Protein AF-A0A1V6NRB8-F1 (afdb_monomer_lite)

Foldseek 3Di:
DDPPPPPDPVVVVLVVVLVVQQDPVRFGQLLCLLDPPWCVVPDLVNLQQLKWWQAPQFTDGDHNVCVVVCLPPPRTFKIWRDWRQDDDPPARFWTWTWIAGLPQQWTWTWIWGRDDRGRRRCRVTVVVTHTFFTGHLLRLVLLLCCCQVPNVVCLLQASCVLVVRGPDRDQSLVSLSSSLVSLSVCLSVVVSVVDDNVLSVVVSVVSNVVSSVLSVVLSVVVNVCVVVVHDPVRSCVVCVVPSSSVSSGDDDDDDNPVVSVVVVVVVPDPPDDPPSDPRDDSVPSVPPVPDDDDDDDDDDDDDD

Radius of gyration: 21.85 Å; chains: 1; bounding box: 50×91×55 Å

pLDDT: mean 74.29, std 21.34, range [26.91, 97.69]

Organism: Penicillium decumbens (NCBI:txid69771)

Structure (mmCIF, N/CA/C/O backbone):
data_AF-A0A1V6NRB8-F1
#
_entry.id   AF-A0A1V6NRB8-F1
#
loop_
_atom_site.group_PDB
_atom_site.id
_atom_site.type_symbol
_atom_site.label_atom_id
_atom_site.label_alt_id
_atom_site.label_comp_id
_atom_site.label_asym_id
_atom_site.label_entity_id
_atom_site.label_seq_id
_atom_site.pdbx_PDB_ins_code
_atom_site.Cartn_x
_atom_site.Cartn_y
_atom_site.Cartn_z
_atom_site.occupancy
_atom_site.B_iso_or_equiv
_atom_site.auth_seq_id
_atom_site.auth_comp_id
_atom_site.auth_asym_id
_atom_site.auth_atom_id
_atom_site.pdbx_PDB_model_num
ATOM 1 N N . MET A 1 1 ? 18.932 -40.824 24.880 1.00 32.97 1 MET A N 1
ATOM 2 C CA . MET A 1 1 ? 18.615 -40.420 23.496 1.00 32.97 1 MET A CA 1
ATOM 3 C C . MET A 1 1 ? 17.834 -39.126 23.593 1.00 32.97 1 MET A C 1
ATOM 5 O O . MET A 1 1 ? 16.647 -39.162 23.882 1.00 32.97 1 MET A O 1
ATOM 9 N N . ASN A 1 2 ? 18.549 -38.005 23.501 1.00 27.95 2 ASN A N 1
ATOM 10 C CA . ASN A 1 2 ? 17.967 -36.669 23.471 1.00 27.95 2 ASN A CA 1
ATOM 11 C C . ASN A 1 2 ? 17.564 -36.392 22.023 1.00 27.95 2 ASN A C 1
ATOM 13 O O . ASN A 1 2 ? 18.434 -36.335 21.161 1.00 27.95 2 ASN A O 1
ATOM 17 N N . ASN A 1 3 ? 16.265 -36.263 21.765 1.00 29.08 3 ASN A N 1
ATOM 18 C CA . ASN A 1 3 ? 15.777 -35.675 20.524 1.00 29.08 3 ASN A CA 1
ATOM 19 C C . ASN A 1 3 ? 15.737 -34.160 20.728 1.00 29.08 3 ASN A C 1
ATOM 21 O O . ASN A 1 3 ? 14.742 -33.618 21.208 1.00 29.08 3 ASN A O 1
ATOM 25 N N . GLU A 1 4 ? 16.842 -33.497 20.400 1.00 27.98 4 GLU A N 1
ATOM 26 C CA . GLU A 1 4 ? 16.831 -32.074 20.080 1.00 27.98 4 GLU A CA 1
ATOM 27 C C . GLU A 1 4 ? 16.055 -31.914 18.769 1.00 27.98 4 GLU A C 1
ATOM 29 O O . GLU A 1 4 ? 16.528 -32.255 17.688 1.00 27.98 4 GLU A O 1
ATOM 34 N N . PHE A 1 5 ? 14.807 -31.463 18.879 1.00 33.81 5 PHE A N 1
ATOM 35 C CA . PHE A 1 5 ? 14.093 -30.898 17.745 1.00 33.81 5 PHE A CA 1
ATOM 36 C C . PHE A 1 5 ? 14.738 -29.544 17.442 1.00 33.81 5 PHE A C 1
ATOM 38 O O . PHE A 1 5 ? 14.435 -28.549 18.100 1.00 33.81 5 PHE A O 1
ATOM 45 N N . GLU A 1 6 ? 15.631 -29.519 16.454 1.00 29.92 6 GLU A N 1
ATOM 46 C CA . GLU A 1 6 ? 16.029 -28.295 15.760 1.00 29.92 6 GLU A CA 1
ATOM 47 C C . GLU A 1 6 ? 14.792 -27.699 15.073 1.00 29.92 6 GLU A C 1
ATOM 49 O O . GLU A 1 6 ? 14.459 -27.988 13.924 1.00 29.92 6 GLU A O 1
ATOM 54 N N . LEU A 1 7 ? 14.058 -26.879 15.819 1.00 34.53 7 LEU A N 1
ATOM 55 C CA . LEU A 1 7 ? 13.063 -25.975 15.270 1.00 34.53 7 LEU A CA 1
ATOM 56 C C . LEU A 1 7 ? 13.819 -24.802 14.648 1.00 34.53 7 LEU A C 1
ATOM 58 O O . LEU A 1 7 ? 14.338 -23.939 15.348 1.00 34.53 7 LEU A O 1
ATOM 62 N N . THR A 1 8 ? 13.889 -24.7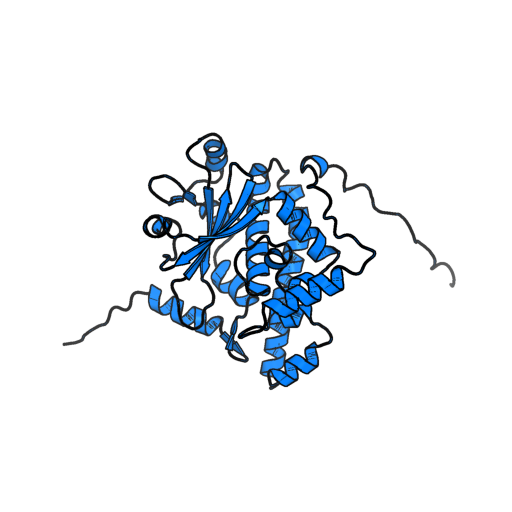88 13.320 1.00 35.41 8 THR A N 1
ATOM 63 C CA . THR A 1 8 ? 14.482 -23.699 12.535 1.00 35.41 8 THR A CA 1
ATOM 64 C C . THR A 1 8 ? 13.856 -22.347 12.900 1.00 35.41 8 THR A C 1
ATOM 66 O O . THR A 1 8 ? 12.626 -22.231 12.944 1.00 35.41 8 THR A O 1
ATOM 69 N N . ASP A 1 9 ? 14.691 -21.319 13.077 1.00 36.97 9 ASP A N 1
ATOM 70 C CA . ASP A 1 9 ? 14.361 -19.937 13.484 1.00 36.97 9 ASP A CA 1
ATOM 71 C C . ASP A 1 9 ? 13.146 -19.295 12.771 1.00 36.97 9 ASP A C 1
ATOM 73 O O . ASP A 1 9 ? 12.506 -18.378 13.292 1.00 36.97 9 ASP A O 1
ATOM 77 N N . GLY A 1 10 ? 12.769 -19.790 11.587 1.00 38.03 10 GLY A N 1
ATOM 78 C CA . GLY A 1 10 ? 11.615 -19.319 10.816 1.00 38.03 10 GLY A CA 1
ATOM 79 C C . GLY A 1 10 ? 10.240 -19.639 11.421 1.00 38.03 10 GLY A C 1
ATOM 80 O O . GLY A 1 10 ? 9.316 -18.840 11.269 1.00 38.03 10 GLY A O 1
ATOM 81 N N . GLN A 1 11 ? 10.084 -20.757 12.141 1.00 36.94 11 GLN A N 1
ATOM 82 C CA . GLN A 1 11 ? 8.795 -21.137 12.749 1.00 36.94 11 GLN A CA 1
ATOM 83 C C . GLN A 1 11 ? 8.509 -20.360 14.044 1.00 36.94 11 GLN A C 1
ATOM 85 O O . GLN A 1 11 ? 7.358 -20.018 14.327 1.00 36.94 11 GLN A O 1
ATOM 90 N N . TYR A 1 12 ? 9.557 -19.994 14.789 1.00 36.25 12 TYR A N 1
ATOM 91 C CA . TYR A 1 12 ? 9.443 -19.181 16.002 1.00 36.25 12 TYR A CA 1
ATOM 92 C C . TYR A 1 12 ? 9.018 -17.735 15.716 1.00 36.25 12 TYR A C 1
ATOM 94 O O . TYR A 1 12 ? 8.312 -17.134 16.528 1.00 36.25 12 TYR A O 1
ATOM 102 N N . LEU A 1 13 ? 9.396 -17.168 14.566 1.00 40.69 13 LEU A N 1
ATOM 103 C CA . LEU A 1 13 ? 9.045 -15.787 14.231 1.00 40.69 13 LEU A CA 1
ATOM 104 C C . LEU A 1 13 ? 7.600 -15.655 13.720 1.00 40.69 13 LEU A C 1
ATOM 106 O O . LEU A 1 13 ? 6.904 -14.729 14.123 1.00 40.69 13 LEU A O 1
ATOM 110 N N . GLY A 1 14 ? 7.111 -16.600 12.906 1.00 41.28 14 GLY A N 1
ATOM 111 C CA . GLY A 1 14 ? 5.726 -16.591 12.404 1.00 41.28 14 GLY A CA 1
ATOM 112 C C . GLY A 1 14 ? 4.676 -16.730 13.515 1.00 41.28 14 GLY A C 1
ATOM 113 O O . GLY A 1 14 ? 3.697 -15.983 13.546 1.00 41.28 14 GLY A O 1
ATOM 114 N N . ALA A 1 15 ? 4.923 -17.615 14.487 1.00 43.59 15 ALA A N 1
ATOM 115 C CA . ALA A 1 15 ? 4.054 -17.789 15.652 1.00 43.59 15 ALA A CA 1
ATOM 116 C C . ALA A 1 15 ? 4.111 -16.602 16.639 1.00 43.59 15 ALA A C 1
ATOM 118 O O . ALA A 1 15 ? 3.123 -16.313 17.316 1.00 43.59 15 ALA A O 1
ATOM 119 N N . ASN A 1 16 ? 5.246 -15.894 16.722 1.00 45.59 16 ASN A N 1
ATOM 120 C CA . ASN A 1 16 ? 5.384 -14.704 17.568 1.00 45.59 16 ASN A CA 1
ATOM 121 C C . ASN A 1 16 ? 4.818 -13.438 16.915 1.00 45.59 16 ASN A C 1
ATOM 123 O O . ASN A 1 16 ? 4.200 -12.644 17.615 1.00 45.59 16 ASN A O 1
ATOM 127 N N . ILE A 1 17 ? 4.941 -13.263 15.595 1.00 49.16 17 ILE A N 1
ATOM 128 C CA . ILE A 1 17 ? 4.340 -12.126 14.880 1.00 49.16 17 ILE A CA 1
ATOM 129 C C . ILE A 1 17 ? 2.815 -12.169 15.012 1.00 49.16 17 ILE A C 1
ATOM 131 O O . ILE A 1 17 ? 2.222 -11.160 15.368 1.00 49.16 17 ILE A O 1
ATOM 135 N N . GLN A 1 18 ? 2.173 -13.334 14.862 1.00 51.25 18 GLN A N 1
ATOM 136 C CA . GLN A 1 18 ? 0.726 -13.435 15.101 1.00 51.25 18 GLN A CA 1
ATOM 137 C C . GLN A 1 18 ? 0.337 -13.039 16.534 1.00 51.25 18 GLN A C 1
ATOM 139 O O . GLN A 1 18 ? -0.650 -12.340 16.716 1.00 51.25 18 GLN A O 1
ATOM 144 N N . LYS A 1 19 ? 1.129 -13.397 17.554 1.00 51.28 19 LYS A N 1
ATOM 145 C CA . LYS A 1 19 ? 0.881 -12.957 18.940 1.00 51.28 19 LYS A CA 1
ATOM 146 C C . LYS A 1 19 ? 1.118 -11.460 19.162 1.00 51.28 19 LYS A C 1
ATOM 148 O O . LYS A 1 19 ? 0.453 -10.883 20.011 1.00 51.28 19 LYS A O 1
ATOM 153 N N . ILE A 1 20 ? 2.048 -10.849 18.426 1.00 52.50 20 ILE A N 1
ATOM 154 C CA . ILE A 1 20 ? 2.367 -9.411 18.503 1.00 52.50 20 ILE A CA 1
ATOM 155 C C . ILE A 1 20 ? 1.317 -8.565 17.764 1.00 52.50 20 ILE A C 1
ATOM 157 O O . ILE A 1 20 ? 1.055 -7.434 18.160 1.00 52.50 20 ILE A O 1
ATOM 161 N N . LEU A 1 21 ? 0.714 -9.112 16.707 1.00 58.53 21 LEU A N 1
ATOM 162 C CA . LEU A 1 21 ? -0.298 -8.444 15.884 1.00 58.53 21 LEU A CA 1
ATOM 163 C C . LEU A 1 21 ? -1.732 -8.636 16.388 1.00 58.53 21 LEU A C 1
ATOM 165 O O . LEU A 1 21 ? -2.622 -7.897 15.965 1.00 58.53 21 LEU A O 1
ATOM 169 N N . LEU A 1 22 ? -1.960 -9.631 17.252 1.00 63.72 22 LEU A N 1
ATOM 170 C CA . LEU A 1 22 ? -3.257 -9.875 17.872 1.00 63.72 22 LEU A CA 1
ATOM 171 C C . LEU A 1 22 ? -3.521 -8.827 18.953 1.00 63.72 22 LEU A C 1
ATOM 173 O O . LEU A 1 22 ? -3.011 -8.878 20.071 1.00 63.72 22 LEU A O 1
ATOM 177 N N . TYR A 1 23 ? -4.362 -7.885 18.570 1.00 65.75 23 TYR A N 1
ATOM 178 C CA . TYR A 1 23 ? -4.903 -6.818 19.382 1.00 65.75 23 TYR A CA 1
ATOM 179 C C . TYR A 1 23 ? -5.874 -7.340 20.458 1.00 65.75 23 TYR A C 1
ATOM 181 O O . TYR A 1 23 ? -6.377 -8.471 20.348 1.00 65.75 23 TYR A O 1
ATOM 189 N N . PRO A 1 24 ? -6.238 -6.522 21.468 1.00 63.59 24 PRO A N 1
ATOM 190 C CA . PRO A 1 24 ? -7.472 -6.708 22.220 1.00 63.59 24 PRO A CA 1
ATOM 191 C C . PRO A 1 24 ? -8.651 -7.154 21.343 1.00 63.59 24 PRO A C 1
ATOM 193 O O . PRO A 1 24 ? -8.801 -6.742 20.197 1.00 63.59 24 PRO A O 1
ATOM 196 N N . TRP A 1 25 ? -9.476 -8.056 21.869 1.00 73.81 25 TRP A N 1
ATOM 197 C CA . TRP A 1 25 ? -10.609 -8.648 21.143 1.00 73.81 25 TRP A CA 1
ATOM 198 C C . TRP A 1 25 ? -10.255 -9.495 19.900 1.00 73.81 25 TRP A C 1
ATOM 200 O O . TRP A 1 25 ? -11.137 -9.790 19.097 1.00 73.81 25 TRP A O 1
ATOM 210 N N . LYS A 1 26 ? -9.005 -9.978 19.785 1.00 73.75 26 LYS A N 1
ATOM 211 C CA . LYS A 1 26 ? -8.528 -10.877 18.707 1.00 73.75 26 LYS A CA 1
ATOM 212 C C . LYS A 1 26 ? -8.562 -10.248 17.308 1.00 73.75 26 LYS A C 1
ATOM 214 O O . LYS A 1 26 ? -8.767 -10.946 16.317 1.00 73.75 26 LYS A O 1
ATOM 219 N N . MET A 1 27 ? -8.368 -8.939 17.235 1.00 75.75 27 MET A N 1
ATOM 220 C CA . MET A 1 27 ? -8.334 -8.193 15.979 1.00 75.75 27 MET A CA 1
ATOM 221 C C . MET A 1 27 ? -6.895 -8.008 15.490 1.00 75.75 27 MET A C 1
ATOM 223 O O . MET A 1 27 ? -5.949 -8.219 16.248 1.00 75.75 27 MET A O 1
ATOM 227 N N . ILE A 1 28 ? -6.725 -7.640 14.222 1.00 81.25 28 ILE A N 1
ATOM 228 C CA . ILE A 1 28 ? -5.409 -7.343 13.647 1.00 81.25 28 ILE A CA 1
ATOM 229 C C . ILE A 1 28 ? -5.150 -5.847 13.785 1.00 81.25 28 ILE A C 1
ATOM 231 O O . ILE A 1 28 ? -5.923 -5.032 13.289 1.00 81.25 28 ILE A O 1
ATOM 235 N N . ASP A 1 29 ? -4.045 -5.483 14.426 1.00 86.12 29 ASP A N 1
ATOM 236 C CA . ASP A 1 29 ? -3.584 -4.097 14.448 1.00 86.12 29 ASP A CA 1
ATOM 237 C C . ASP A 1 29 ? -2.807 -3.785 13.169 1.00 86.12 29 ASP A C 1
ATOM 239 O O . ASP A 1 29 ? -1.630 -4.132 13.048 1.00 86.12 29 ASP A O 1
ATOM 243 N N . TYR A 1 30 ? -3.457 -3.134 12.204 1.00 88.38 30 TYR A N 1
ATOM 244 C CA . TYR A 1 30 ? -2.826 -2.825 10.922 1.00 88.38 30 TYR A CA 1
ATOM 245 C C . TYR A 1 30 ? -1.726 -1.755 11.012 1.00 88.38 30 TYR A C 1
ATOM 247 O O . TYR A 1 30 ? -0.828 -1.743 10.170 1.00 88.38 30 TYR A O 1
ATOM 255 N N . TYR A 1 31 ? -1.717 -0.918 12.056 1.00 91.00 31 TYR A N 1
ATOM 256 C CA . TYR A 1 31 ? -0.606 0.004 12.309 1.00 91.00 31 TYR A CA 1
ATOM 257 C C . TYR A 1 31 ? 0.635 -0.752 12.798 1.00 91.00 31 TYR A C 1
ATOM 259 O O . TYR A 1 31 ? 1.742 -0.547 12.292 1.00 91.00 31 TYR A O 1
ATOM 267 N N . LEU A 1 32 ? 0.470 -1.679 13.748 1.00 88.44 32 LEU A N 1
ATOM 268 C CA . LEU A 1 32 ? 1.569 -2.552 14.175 1.00 88.44 32 LEU A CA 1
ATOM 269 C C . LEU A 1 32 ? 1.981 -3.527 13.069 1.00 88.44 32 LEU A C 1
ATOM 271 O O . LEU A 1 32 ? 3.167 -3.806 12.921 1.00 88.44 32 LEU A O 1
ATOM 275 N N . TYR A 1 33 ? 1.041 -4.010 12.260 1.00 88.50 33 TYR A N 1
ATOM 276 C CA . TYR A 1 33 ? 1.334 -4.811 11.073 1.00 88.50 33 TYR A CA 1
ATOM 277 C C . TYR A 1 33 ? 2.251 -4.055 10.116 1.00 88.50 33 TYR A C 1
ATOM 279 O O . TYR A 1 33 ? 3.338 -4.548 9.806 1.00 88.50 33 TYR A O 1
ATOM 287 N N . LEU A 1 34 ? 1.862 -2.839 9.725 1.00 91.81 34 LEU A N 1
ATOM 288 C CA . LEU A 1 34 ? 2.660 -1.980 8.860 1.00 91.81 34 LEU A CA 1
ATOM 289 C C . LEU A 1 34 ? 4.052 -1.743 9.467 1.00 91.81 34 LEU A C 1
ATOM 291 O O . LEU A 1 34 ? 5.062 -2.127 8.886 1.00 91.81 34 LEU A O 1
ATOM 295 N N . THR A 1 35 ? 4.121 -1.228 10.693 1.00 91.06 35 THR A N 1
ATOM 296 C CA . THR A 1 35 ? 5.395 -0.792 11.291 1.00 91.06 35 THR A CA 1
ATOM 297 C C . THR A 1 35 ? 6.319 -1.932 11.737 1.00 91.06 35 THR A C 1
ATOM 299 O O . THR A 1 35 ? 7.540 -1.786 11.710 1.00 91.06 35 THR A O 1
ATOM 302 N N . ARG A 1 36 ? 5.777 -3.074 12.185 1.00 86.81 36 ARG A N 1
ATOM 303 C CA . ARG A 1 36 ? 6.564 -4.182 12.770 1.00 86.81 36 ARG A CA 1
ATOM 304 C C . ARG A 1 36 ? 6.757 -5.367 11.843 1.00 86.81 36 ARG A C 1
ATOM 306 O O . ARG A 1 36 ? 7.714 -6.112 12.034 1.00 86.81 36 ARG A O 1
ATOM 313 N N . THR A 1 37 ? 5.860 -5.566 10.882 1.00 84.19 37 THR A N 1
ATOM 314 C CA . THR A 1 37 ? 5.924 -6.711 9.962 1.00 84.19 37 THR A CA 1
ATOM 315 C C . THR A 1 37 ? 6.345 -6.279 8.571 1.00 84.19 37 THR A C 1
ATOM 317 O O . THR A 1 37 ? 7.186 -6.946 7.970 1.00 84.19 37 THR A O 1
ATOM 320 N N . VAL A 1 38 ? 5.774 -5.182 8.074 1.00 88.00 38 VAL A N 1
ATOM 321 C CA . VAL A 1 38 ? 6.013 -4.722 6.705 1.00 88.00 38 VAL A CA 1
ATOM 322 C C . VAL A 1 38 ? 7.266 -3.863 6.622 1.00 88.00 38 VAL A C 1
ATOM 324 O O . VAL A 1 38 ? 8.103 -4.131 5.777 1.00 88.00 38 VAL A O 1
ATOM 327 N N . GLU A 1 39 ? 7.432 -2.873 7.497 1.00 89.88 39 GLU A N 1
ATOM 328 C CA . GLU A 1 39 ? 8.460 -1.828 7.350 1.00 89.88 39 GLU A CA 1
ATOM 329 C C . GLU A 1 39 ? 9.699 -2.031 8.227 1.00 89.88 39 GLU A C 1
ATOM 331 O O . GLU A 1 39 ? 10.697 -1.325 8.082 1.00 89.88 39 GLU A O 1
ATOM 336 N N . LEU A 1 40 ? 9.669 -2.998 9.146 1.00 86.06 40 LEU A N 1
ATOM 337 C CA . LEU A 1 40 ? 10.770 -3.211 10.078 1.00 86.06 40 LEU A CA 1
ATOM 338 C C . LEU A 1 40 ? 12.064 -3.569 9.328 1.00 86.06 40 LEU A C 1
ATOM 340 O O . LEU A 1 40 ? 12.181 -4.651 8.756 1.00 86.06 40 LEU A O 1
ATOM 344 N N . GLY A 1 41 ? 13.047 -2.668 9.382 1.00 81.25 41 GLY A N 1
ATOM 345 C CA . GLY A 1 41 ? 14.338 -2.817 8.698 1.00 81.25 41 GLY A CA 1
ATOM 346 C C . GLY A 1 41 ? 14.359 -2.335 7.241 1.00 81.25 41 GLY A C 1
ATOM 347 O O . GLY A 1 41 ? 15.415 -2.387 6.610 1.00 81.25 41 GLY A O 1
ATOM 348 N N . ARG A 1 42 ? 13.236 -1.825 6.717 1.00 85.38 42 ARG A N 1
ATOM 349 C CA . ARG A 1 42 ? 13.114 -1.314 5.345 1.00 85.38 42 ARG A CA 1
ATOM 350 C C . ARG A 1 42 ? 13.329 0.198 5.305 1.00 85.38 42 ARG A C 1
ATOM 352 O O . ARG A 1 42 ? 12.381 0.981 5.371 1.00 85.38 42 ARG A O 1
ATOM 359 N N . THR A 1 43 ? 14.589 0.617 5.225 1.00 84.25 43 THR A N 1
ATOM 360 C CA . THR A 1 43 ? 14.935 2.029 4.988 1.00 84.25 43 THR A CA 1
ATOM 361 C C . THR A 1 43 ? 14.688 2.412 3.531 1.00 84.25 43 THR A C 1
ATOM 363 O O . THR A 1 43 ? 14.447 1.547 2.690 1.00 84.25 43 THR A O 1
ATOM 366 N N . SER A 1 44 ? 14.737 3.709 3.218 1.00 77.31 44 SER A N 1
ATOM 367 C CA . SER A 1 44 ? 14.591 4.175 1.834 1.00 77.31 44 SER A CA 1
ATOM 368 C C . SER A 1 44 ? 15.660 3.620 0.903 1.00 77.31 44 SER A C 1
ATOM 370 O O . SER A 1 44 ? 15.346 3.320 -0.241 1.00 77.31 44 SER A O 1
ATOM 372 N N . GLU A 1 45 ? 16.876 3.398 1.398 1.00 76.44 45 GLU A N 1
ATOM 373 C CA . GLU A 1 45 ? 17.929 2.735 0.630 1.00 76.44 45 GLU A CA 1
ATOM 374 C C . GLU A 1 45 ? 17.593 1.253 0.396 1.00 76.44 45 GLU A C 1
ATOM 376 O O . GLU A 1 45 ? 17.585 0.790 -0.741 1.00 76.44 45 GLU A O 1
ATOM 381 N N . ASN A 1 46 ? 17.214 0.524 1.452 1.00 81.75 46 ASN A N 1
ATOM 382 C CA . ASN A 1 46 ? 16.966 -0.917 1.357 1.00 81.75 46 ASN A CA 1
ATOM 383 C C . ASN A 1 46 ? 15.752 -1.267 0.481 1.00 81.75 46 ASN A C 1
ATOM 385 O O . ASN A 1 46 ? 15.728 -2.334 -0.125 1.00 81.75 46 ASN A O 1
ATOM 389 N N . ARG A 1 47 ? 14.734 -0.396 0.399 1.00 86.69 47 ARG A N 1
ATOM 390 C CA . ARG A 1 47 ? 13.549 -0.649 -0.444 1.00 86.69 47 ARG A CA 1
ATOM 391 C C . ARG A 1 47 ? 13.897 -0.735 -1.927 1.00 86.69 47 ARG A C 1
ATOM 393 O O . ARG A 1 47 ? 13.297 -1.542 -2.632 1.00 86.69 47 ARG A O 1
ATOM 400 N N . LEU A 1 48 ? 14.868 0.055 -2.383 1.00 82.19 48 LEU A N 1
ATOM 401 C CA . LEU A 1 48 ? 15.336 0.003 -3.766 1.00 82.19 48 LEU A CA 1
ATOM 402 C C . LEU A 1 48 ? 15.996 -1.351 -4.053 1.00 82.19 48 LEU A C 1
ATOM 404 O O . LEU A 1 48 ? 15.659 -2.003 -5.041 1.00 82.19 48 LEU A O 1
ATOM 408 N N . ASP A 1 49 ? 16.840 -1.814 -3.129 1.00 79.38 49 ASP A N 1
ATOM 409 C CA . ASP A 1 49 ? 17.585 -3.069 -3.250 1.00 79.38 49 ASP A CA 1
ATOM 410 C C . ASP A 1 49 ? 16.703 -4.321 -3.104 1.00 79.38 49 ASP A C 1
ATOM 412 O O . ASP A 1 49 ? 17.074 -5.401 -3.553 1.00 79.38 49 ASP A O 1
ATOM 416 N N . GLU A 1 50 ? 15.518 -4.217 -2.507 1.00 83.12 50 GLU A N 1
ATOM 417 C CA . GLU A 1 50 ? 14.579 -5.338 -2.349 1.00 83.12 50 GLU A CA 1
ATOM 418 C C . GLU A 1 50 ? 13.748 -5.640 -3.605 1.00 83.12 50 GLU A C 1
ATOM 420 O O . GLU A 1 50 ? 12.925 -6.563 -3.621 1.00 83.12 50 GLU A O 1
ATOM 425 N N . THR A 1 51 ? 13.985 -4.898 -4.680 1.00 88.44 51 THR A N 1
ATOM 426 C CA . THR A 1 51 ? 13.248 -5.000 -5.933 1.00 88.44 51 THR A CA 1
ATOM 427 C C . THR A 1 51 ? 13.688 -6.222 -6.740 1.00 88.44 51 THR A C 1
ATOM 429 O O . THR A 1 51 ? 14.874 -6.458 -6.967 1.00 88.44 51 THR A O 1
ATOM 432 N N . HIS A 1 52 ? 12.720 -7.027 -7.179 1.00 90.81 52 HIS A N 1
ATOM 433 C CA . HIS A 1 52 ? 12.951 -8.257 -7.927 1.00 90.81 52 HIS A CA 1
ATOM 434 C C . HIS A 1 52 ? 12.220 -8.242 -9.261 1.00 90.81 52 HIS A C 1
ATOM 436 O O . HIS A 1 52 ? 11.000 -8.127 -9.343 1.00 90.81 52 HIS A O 1
ATOM 442 N N . LEU A 1 53 ? 12.982 -8.462 -10.315 1.00 90.44 53 LEU A N 1
ATOM 443 C CA . LEU A 1 53 ? 12.496 -8.608 -11.664 1.00 90.44 53 LEU A CA 1
ATOM 444 C C . LEU A 1 53 ? 11.944 -10.015 -11.897 1.00 90.44 53 LEU A C 1
ATOM 446 O O . LEU A 1 53 ? 12.637 -11.004 -11.641 1.00 90.44 53 LEU A O 1
ATOM 450 N N . LEU A 1 54 ? 10.736 -10.118 -12.443 1.00 89.00 54 LEU A N 1
ATOM 451 C CA . LEU A 1 54 ? 10.222 -11.388 -12.940 1.00 89.00 54 LEU A CA 1
ATOM 452 C C . LEU A 1 54 ? 10.787 -11.673 -14.336 1.00 89.00 54 LEU A C 1
ATOM 454 O O . LEU A 1 54 ? 10.596 -10.909 -15.280 1.00 89.00 54 LEU A O 1
ATOM 458 N N . THR A 1 55 ? 11.435 -12.824 -14.473 1.00 83.19 55 THR A N 1
ATOM 459 C CA . THR A 1 55 ? 11.941 -13.355 -15.743 1.00 83.19 55 THR A CA 1
ATOM 460 C C . THR A 1 55 ? 11.395 -14.764 -15.985 1.00 83.19 55 THR A C 1
ATOM 462 O O . THR A 1 55 ? 10.739 -15.353 -15.123 1.00 83.19 55 THR A O 1
ATOM 465 N N . THR A 1 56 ? 11.725 -15.361 -17.133 1.00 79.69 56 THR A N 1
ATOM 466 C CA . THR A 1 56 ? 11.387 -16.762 -17.444 1.00 79.69 56 THR A CA 1
ATOM 467 C C . THR A 1 56 ? 11.928 -17.765 -16.422 1.00 79.69 56 THR A C 1
ATOM 469 O O . THR A 1 56 ? 11.337 -18.826 -16.240 1.00 79.69 56 THR A O 1
ATOM 472 N N . ASN A 1 57 ? 13.023 -17.429 -15.734 1.00 77.06 57 ASN A N 1
ATOM 473 C CA . ASN A 1 57 ? 13.674 -18.294 -14.749 1.00 77.06 57 ASN A CA 1
ATOM 474 C C . ASN A 1 57 ? 13.256 -17.978 -13.300 1.00 77.06 57 ASN A C 1
ATOM 476 O O . ASN A 1 57 ? 13.845 -18.515 -12.364 1.00 77.06 57 ASN A O 1
ATOM 480 N N . GLY A 1 58 ? 12.256 -17.111 -13.104 1.00 84.38 58 GLY A N 1
ATOM 481 C CA . GLY A 1 58 ? 11.787 -16.670 -11.790 1.00 84.38 58 GLY A CA 1
ATOM 482 C C . GLY A 1 58 ? 12.217 -15.245 -11.445 1.00 84.38 58 GLY A C 1
ATOM 483 O O . GLY A 1 58 ? 12.437 -14.422 -12.335 1.00 84.38 58 GLY A O 1
ATOM 484 N N . PHE A 1 59 ? 12.294 -14.959 -10.145 1.00 87.56 59 PHE A N 1
ATOM 485 C CA . PHE A 1 59 ? 12.553 -13.625 -9.605 1.00 87.56 59 PHE A CA 1
ATOM 486 C C . PHE A 1 59 ? 14.042 -13.395 -9.357 1.00 87.56 59 PHE A C 1
ATOM 488 O O . PHE A 1 59 ? 14.676 -14.167 -8.639 1.00 87.56 59 PHE A O 1
ATOM 495 N N . PHE A 1 60 ? 14.578 -12.305 -9.901 1.00 87.69 60 PHE A N 1
ATOM 496 C CA . PHE A 1 60 ? 15.977 -11.914 -9.742 1.00 87.69 60 PHE A CA 1
ATOM 497 C C . PHE A 1 60 ? 16.060 -10.506 -9.180 1.00 87.69 60 PHE A C 1
ATOM 499 O O . PHE A 1 60 ? 15.409 -9.601 -9.692 1.00 87.69 60 PHE A O 1
ATOM 506 N N . GLN A 1 61 ? 16.864 -10.326 -8.137 1.00 88.62 61 GLN A N 1
ATOM 507 C CA . GLN A 1 61 ? 17.123 -9.005 -7.580 1.00 88.62 61 GLN A CA 1
ATOM 508 C C . GLN A 1 61 ? 17.769 -8.109 -8.645 1.00 88.62 61 GLN A C 1
ATOM 510 O O . GLN A 1 61 ? 18.634 -8.566 -9.400 1.00 88.62 61 GLN A O 1
ATOM 515 N N . ILE A 1 62 ? 17.326 -6.858 -8.719 1.00 84.50 62 ILE A N 1
ATOM 516 C CA . ILE A 1 62 ? 17.811 -5.882 -9.691 1.00 84.50 62 ILE A CA 1
ATOM 517 C C . ILE A 1 62 ? 18.199 -4.583 -8.993 1.00 84.50 62 ILE A C 1
ATOM 519 O O . ILE A 1 62 ? 17.462 -4.080 -8.152 1.00 84.50 62 ILE A O 1
ATOM 523 N N . ASP A 1 63 ? 19.353 -4.040 -9.375 1.00 83.56 63 ASP A N 1
ATOM 524 C CA . ASP A 1 63 ? 19.805 -2.736 -8.895 1.00 83.56 63 ASP A CA 1
ATOM 525 C C . ASP A 1 63 ? 18.925 -1.626 -9.491 1.00 83.56 63 ASP A C 1
ATOM 527 O O . ASP A 1 63 ? 18.622 -1.655 -10.690 1.00 83.56 63 ASP A O 1
ATOM 531 N N . TYR A 1 64 ? 18.585 -0.613 -8.688 1.00 80.75 64 TYR A N 1
ATOM 532 C CA . TYR A 1 64 ? 17.778 0.544 -9.106 1.00 80.75 64 TYR A CA 1
ATOM 533 C C . TYR A 1 64 ? 18.252 1.157 -10.433 1.00 80.75 64 TYR A C 1
ATOM 535 O O . TYR A 1 64 ? 17.475 1.281 -11.379 1.00 80.75 64 TYR A O 1
ATOM 543 N N . ASP A 1 65 ? 19.552 1.442 -10.542 1.00 80.06 65 ASP A N 1
ATOM 544 C CA . ASP A 1 65 ? 20.153 2.076 -11.724 1.00 80.06 65 ASP A CA 1
ATOM 545 C C . ASP A 1 65 ? 19.998 1.234 -12.999 1.00 80.06 65 ASP A C 1
ATOM 547 O O . ASP A 1 65 ? 19.992 1.752 -14.117 1.00 80.06 65 ASP A O 1
ATOM 551 N N . LYS A 1 66 ? 19.869 -0.089 -12.849 1.00 80.19 66 LYS A N 1
ATOM 552 C CA . LYS A 1 66 ? 19.712 -1.015 -13.974 1.00 80.19 66 LYS A CA 1
ATOM 553 C C . LYS A 1 66 ? 18.256 -1.183 -14.384 1.00 80.19 66 LYS A C 1
ATOM 555 O O . LYS A 1 66 ? 18.010 -1.625 -15.507 1.00 80.19 66 LYS A O 1
ATOM 560 N N . LEU A 1 67 ? 17.301 -0.803 -13.539 1.00 79.56 67 LEU A N 1
ATOM 561 C CA . LEU A 1 67 ? 15.881 -1.005 -13.803 1.00 79.56 67 LEU A CA 1
ATOM 562 C C . LEU A 1 67 ? 15.411 -0.269 -15.067 1.00 79.56 67 LEU A C 1
ATOM 564 O O . LEU A 1 67 ? 14.710 -0.859 -15.888 1.00 79.56 67 LEU A O 1
ATOM 568 N N . TYR A 1 68 ? 15.893 0.958 -15.296 1.00 72.88 68 TYR A N 1
ATOM 569 C CA . TYR A 1 68 ? 15.611 1.734 -16.515 1.00 72.88 68 TYR A CA 1
ATOM 570 C C . TYR A 1 68 ? 16.006 0.999 -17.791 1.00 72.88 68 TYR A C 1
ATOM 572 O O . TYR A 1 68 ? 15.280 1.013 -18.785 1.00 72.88 68 TYR A O 1
ATOM 580 N N . SER A 1 69 ? 17.153 0.315 -17.766 1.00 73.56 69 SER A N 1
ATOM 581 C CA . SER A 1 69 ? 17.630 -0.430 -18.932 1.00 73.56 69 SER A CA 1
ATOM 582 C C . SER A 1 69 ? 16.707 -1.608 -19.276 1.00 73.56 69 SER A C 1
ATOM 584 O O . SER A 1 69 ? 16.569 -1.970 -20.447 1.00 73.56 69 SER A O 1
ATOM 586 N N . CYS A 1 70 ? 16.003 -2.156 -18.281 1.00 72.38 70 CYS A N 1
ATOM 587 C CA . CYS A 1 70 ? 15.100 -3.287 -18.452 1.00 72.38 70 CYS A CA 1
ATOM 588 C C . CYS A 1 70 ? 13.755 -2.919 -19.083 1.00 72.38 70 CYS A C 1
ATOM 590 O O . CYS A 1 70 ? 13.170 -3.788 -19.723 1.00 72.38 70 CYS A O 1
ATOM 592 N N . ILE A 1 71 ? 13.307 -1.659 -19.001 1.00 68.19 71 ILE A N 1
ATOM 593 C CA . ILE A 1 71 ? 12.039 -1.188 -19.605 1.00 68.19 71 ILE A CA 1
ATOM 594 C C . ILE A 1 71 ? 12.003 -1.464 -21.117 1.00 68.19 71 ILE A C 1
ATOM 596 O O . ILE A 1 71 ? 10.966 -1.778 -21.694 1.00 68.19 71 ILE A O 1
ATOM 600 N N . THR A 1 72 ? 13.161 -1.395 -21.776 1.00 67.38 72 THR A N 1
ATOM 601 C CA . THR A 1 72 ? 13.277 -1.641 -23.222 1.00 67.38 72 THR A CA 1
ATOM 602 C C . THR A 1 72 ? 13.315 -3.125 -23.596 1.00 67.38 72 THR A C 1
ATOM 604 O O . THR A 1 72 ? 13.296 -3.459 -24.782 1.00 67.38 72 THR A O 1
ATOM 607 N N . THR A 1 73 ? 13.374 -4.031 -22.615 1.00 70.06 73 THR A N 1
ATOM 608 C CA . THR A 1 73 ? 13.512 -5.470 -22.855 1.00 70.06 73 THR A CA 1
ATOM 609 C C . THR A 1 73 ? 12.134 -6.136 -22.954 1.00 70.06 73 THR A C 1
ATOM 611 O O . THR A 1 73 ? 11.450 -6.264 -21.944 1.00 70.06 73 THR A O 1
ATOM 614 N N . PRO A 1 74 ? 11.725 -6.669 -24.124 1.00 66.19 74 PRO A N 1
ATOM 615 C CA . PRO A 1 74 ? 10.349 -7.144 -24.344 1.00 66.19 74 PRO A CA 1
ATOM 616 C C . PRO A 1 74 ? 9.886 -8.282 -23.421 1.00 66.19 74 PRO A C 1
ATOM 618 O O . PRO A 1 74 ? 8.688 -8.495 -23.235 1.00 66.19 74 PRO A O 1
ATOM 621 N N . SER A 1 75 ? 10.831 -9.059 -22.888 1.00 69.00 75 SER A N 1
ATOM 622 C CA . SER A 1 75 ? 10.570 -10.205 -22.014 1.00 69.00 75 SER A CA 1
ATOM 623 C C . SER A 1 75 ? 10.472 -9.842 -20.531 1.00 69.00 75 SER A C 1
ATOM 625 O O . SER A 1 75 ? 10.231 -10.730 -19.717 1.00 69.00 75 SER A O 1
ATOM 627 N N . ILE A 1 76 ? 10.710 -8.580 -20.174 1.00 71.69 76 ILE A N 1
ATOM 628 C CA . ILE A 1 76 ? 10.782 -8.104 -18.798 1.00 71.69 76 ILE A CA 1
ATOM 629 C C . ILE A 1 76 ? 9.722 -7.025 -18.621 1.00 71.69 76 ILE A C 1
ATOM 631 O O . ILE A 1 76 ? 9.915 -5.893 -19.042 1.00 71.69 76 ILE A O 1
ATOM 635 N N . ASN A 1 77 ? 8.606 -7.384 -17.990 1.00 82.19 77 ASN A N 1
ATOM 636 C CA . ASN A 1 77 ? 7.495 -6.448 -17.821 1.00 82.19 77 ASN A CA 1
ATOM 637 C C . ASN A 1 77 ? 7.071 -6.275 -16.364 1.00 82.19 77 ASN A C 1
ATOM 639 O O . ASN A 1 77 ? 6.326 -5.355 -16.092 1.00 82.19 77 ASN A O 1
ATOM 643 N N . TYR A 1 78 ? 7.534 -7.103 -15.422 1.00 90.25 78 TYR A N 1
ATOM 644 C CA . TYR A 1 78 ? 7.023 -7.077 -14.050 1.00 90.25 78 TYR A CA 1
ATOM 645 C C . TYR A 1 78 ? 8.130 -7.014 -13.006 1.00 90.25 78 TYR A C 1
ATOM 647 O O . TYR A 1 78 ? 9.119 -7.754 -13.060 1.00 90.25 78 TYR A O 1
ATOM 655 N N . VAL A 1 79 ? 7.907 -6.156 -12.021 1.00 92.25 79 VAL A N 1
ATOM 656 C CA . VAL A 1 79 ? 8.799 -5.903 -10.899 1.00 92.25 79 VAL A CA 1
ATOM 657 C C . VAL A 1 79 ? 8.039 -6.158 -9.608 1.00 92.25 79 VAL A C 1
ATOM 659 O O . VAL A 1 79 ? 7.098 -5.438 -9.308 1.00 92.25 79 VAL A O 1
ATOM 662 N N . ALA A 1 80 ? 8.438 -7.155 -8.822 1.00 93.56 80 ALA A N 1
ATOM 663 C CA . ALA A 1 80 ? 7.951 -7.329 -7.457 1.00 93.56 80 ALA A CA 1
ATOM 664 C C . ALA A 1 80 ? 8.826 -6.538 -6.486 1.00 93.56 80 ALA A C 1
ATOM 666 O O . ALA A 1 80 ? 10.046 -6.676 -6.507 1.00 93.56 80 ALA A O 1
ATOM 667 N N . PHE A 1 81 ? 8.215 -5.775 -5.587 1.00 92.88 81 PHE A N 1
ATOM 668 C CA . PHE A 1 81 ? 8.949 -4.979 -4.594 1.00 92.88 81 PHE A CA 1
ATOM 669 C C . PHE A 1 81 ? 8.565 -5.310 -3.149 1.00 92.88 81 PHE A C 1
ATOM 671 O O . PHE A 1 81 ? 9.207 -4.834 -2.211 1.00 92.88 81 PHE A O 1
ATOM 678 N N . LEU A 1 82 ? 7.520 -6.118 -2.930 1.00 92.06 82 LEU A N 1
ATOM 679 C CA . LEU A 1 82 ? 7.120 -6.506 -1.580 1.00 92.06 82 LEU A CA 1
ATOM 680 C C . LEU A 1 82 ? 6.289 -7.788 -1.532 1.00 92.06 82 LEU A C 1
ATOM 682 O O . LEU A 1 82 ? 5.422 -8.012 -2.367 1.00 92.06 82 LEU A O 1
ATOM 686 N N . ALA A 1 83 ? 6.510 -8.600 -0.497 1.00 90.19 83 ALA A N 1
ATOM 687 C CA . ALA A 1 83 ? 5.649 -9.718 -0.124 1.00 90.19 83 ALA A CA 1
ATOM 688 C C . ALA A 1 83 ? 4.986 -9.453 1.236 1.00 90.19 83 ALA A C 1
ATOM 690 O O . ALA A 1 83 ? 5.627 -9.568 2.283 1.00 90.19 83 ALA A O 1
ATOM 691 N N . LEU A 1 84 ? 3.694 -9.139 1.226 1.00 89.81 84 LEU A N 1
ATOM 692 C CA . LEU A 1 84 ? 2.888 -8.908 2.420 1.00 89.81 84 LEU A CA 1
ATOM 693 C C . LEU A 1 84 ? 2.322 -10.233 2.950 1.00 89.81 84 LEU A C 1
ATOM 695 O O . LEU A 1 84 ? 1.575 -10.895 2.228 1.00 89.81 84 LEU A O 1
ATOM 699 N N . PRO A 1 85 ? 2.621 -10.658 4.190 1.00 86.06 85 PRO A N 1
ATOM 700 C CA . PRO A 1 85 ? 1.961 -11.821 4.777 1.00 86.06 85 PRO A CA 1
ATOM 701 C C . PRO A 1 85 ? 0.483 -11.517 5.019 1.00 86.06 85 PRO A C 1
ATOM 703 O O . PRO A 1 85 ? 0.175 -10.538 5.694 1.00 86.06 85 PRO A O 1
ATOM 706 N N . VAL A 1 86 ? -0.429 -12.346 4.506 1.00 82.88 86 VAL A N 1
ATOM 707 C CA . VAL A 1 86 ? -1.868 -12.151 4.731 1.00 82.88 86 VAL A CA 1
ATOM 708 C C . VAL A 1 86 ? -2.173 -12.430 6.200 1.00 82.88 86 VAL A C 1
ATOM 710 O O . VAL A 1 86 ? -1.948 -13.554 6.662 1.00 82.88 86 VAL A O 1
ATOM 713 N N . PRO A 1 87 ? -2.703 -11.453 6.953 1.00 72.62 87 PRO A N 1
ATOM 714 C CA . PRO A 1 87 ? -3.130 -11.701 8.318 1.00 72.62 87 PRO A CA 1
ATOM 715 C C . PRO A 1 87 ? -4.266 -12.735 8.318 1.00 72.62 87 PRO A C 1
ATOM 717 O O . PRO A 1 87 ? -5.366 -12.465 7.846 1.00 72.62 87 PRO A O 1
ATOM 720 N N . SER A 1 88 ? -4.011 -13.949 8.807 1.00 64.31 88 SER A N 1
ATOM 721 C CA . SER A 1 88 ? -5.043 -14.980 8.939 1.00 64.31 88 SER A CA 1
ATOM 722 C C . SER A 1 88 ? -4.903 -15.730 10.258 1.00 64.31 88 SER A C 1
ATOM 724 O O . SER A 1 88 ? -3.796 -15.988 10.732 1.00 64.31 88 SER A O 1
ATOM 726 N N . ALA A 1 89 ? -6.036 -16.127 10.838 1.00 46.91 89 ALA A N 1
ATOM 727 C CA . ALA A 1 89 ? -6.105 -16.881 12.088 1.00 46.91 89 ALA A CA 1
ATOM 728 C C . ALA A 1 89 ? -5.744 -18.379 11.934 1.00 46.91 89 ALA A C 1
ATOM 730 O O . ALA A 1 89 ? -6.226 -19.201 12.710 1.00 46.91 89 ALA A O 1
ATOM 731 N N . GLY A 1 90 ? -4.931 -18.765 10.938 1.00 42.88 90 GLY A N 1
ATOM 732 C CA . GLY A 1 90 ? -4.563 -20.179 10.771 1.00 42.88 90 GLY A CA 1
ATOM 733 C C . GLY A 1 90 ? -3.815 -20.600 9.504 1.00 42.88 90 GLY A C 1
ATOM 734 O O . GLY A 1 90 ? -3.480 -21.775 9.400 1.00 42.88 90 GLY A O 1
ATOM 735 N N . LEU A 1 91 ? -3.529 -19.704 8.552 1.00 46.38 91 LEU A N 1
ATOM 736 C CA . LEU A 1 91 ? -2.773 -20.028 7.333 1.00 46.38 91 LEU A CA 1
ATOM 737 C C . LEU A 1 91 ? -1.537 -19.117 7.212 1.00 46.38 91 LEU A C 1
ATOM 739 O O . LEU A 1 91 ? -1.642 -18.018 6.663 1.00 46.38 91 LEU A O 1
ATOM 743 N N . PRO A 1 92 ? -0.370 -19.543 7.730 1.00 58.84 92 PRO A N 1
ATOM 744 C CA . PRO A 1 92 ? 0.846 -18.724 7.759 1.00 58.84 92 PRO A CA 1
ATOM 745 C C . PRO A 1 92 ? 1.482 -18.481 6.378 1.00 58.84 92 PRO A C 1
ATOM 747 O O . PRO A 1 92 ? 2.370 -17.636 6.262 1.00 58.84 92 PRO A O 1
ATOM 750 N N . ASP A 1 93 ? 1.021 -19.175 5.332 1.00 69.81 93 ASP A N 1
ATOM 751 C CA . ASP A 1 93 ? 1.761 -19.258 4.069 1.00 69.81 93 ASP A CA 1
ATOM 752 C C . ASP A 1 93 ? 1.161 -18.450 2.905 1.00 69.81 93 ASP A C 1
ATOM 754 O O . ASP A 1 93 ? 1.680 -18.516 1.788 1.00 69.81 93 ASP A O 1
ATOM 758 N N . ARG A 1 94 ? 0.079 -17.691 3.132 1.00 84.06 94 ARG A N 1
ATOM 759 C CA . ARG A 1 94 ? -0.485 -16.797 2.107 1.00 84.06 94 ARG A CA 1
ATOM 760 C C . ARG A 1 94 ? 0.182 -15.441 2.104 1.00 84.06 94 ARG A C 1
ATOM 762 O O . ARG A 1 94 ? 0.362 -14.829 3.160 1.00 84.06 94 ARG A O 1
ATOM 769 N N . LYS A 1 95 ? 0.481 -14.940 0.906 1.00 88.38 95 LYS A N 1
ATOM 770 C CA . LYS A 1 95 ? 1.085 -13.620 0.717 1.00 88.38 95 LYS A CA 1
ATOM 771 C C . LYS A 1 95 ? 0.450 -12.864 -0.425 1.00 88.38 95 LYS A C 1
ATOM 773 O O . LYS A 1 95 ? 0.068 -13.461 -1.424 1.00 88.38 95 LYS A O 1
ATOM 778 N N . ILE A 1 96 ? 0.392 -11.553 -0.263 1.00 92.69 96 ILE A N 1
ATOM 779 C CA . ILE A 1 96 ? 0.087 -10.616 -1.333 1.00 92.69 96 ILE A CA 1
ATOM 780 C C . ILE A 1 96 ? 1.423 -10.064 -1.824 1.00 92.69 96 ILE A C 1
ATOM 782 O O . ILE A 1 96 ? 2.149 -9.412 -1.076 1.00 92.69 96 ILE A O 1
ATOM 786 N N . ILE A 1 97 ? 1.776 -10.380 -3.063 1.00 94.31 97 ILE A N 1
ATOM 787 C CA . ILE A 1 97 ? 2.981 -9.891 -3.720 1.00 94.31 97 ILE A CA 1
ATOM 788 C C . ILE A 1 97 ? 2.621 -8.608 -4.447 1.00 94.31 97 ILE A C 1
ATOM 790 O O . ILE A 1 97 ? 1.837 -8.642 -5.393 1.00 94.31 97 ILE A O 1
ATOM 794 N N . LEU A 1 98 ? 3.184 -7.494 -3.997 1.00 96.44 98 LEU A N 1
ATOM 795 C CA . LEU A 1 98 ? 3.035 -6.207 -4.655 1.00 96.44 98 LEU A CA 1
ATOM 796 C C . LEU A 1 98 ? 4.098 -6.060 -5.732 1.00 96.44 98 LEU A C 1
ATOM 798 O O . LEU A 1 98 ? 5.273 -6.396 -5.525 1.00 96.44 98 LEU A O 1
ATOM 802 N N . GLY A 1 99 ? 3.673 -5.543 -6.872 1.00 95.69 99 GLY A N 1
ATOM 803 C CA . GLY A 1 99 ? 4.558 -5.257 -7.972 1.00 95.69 99 GLY A CA 1
ATOM 804 C C . GLY A 1 99 ? 4.019 -4.207 -8.919 1.00 95.69 99 GLY A C 1
ATOM 805 O O . GLY A 1 99 ? 2.971 -3.605 -8.695 1.00 95.69 99 GLY A O 1
ATOM 806 N N . PHE A 1 100 ? 4.797 -3.981 -9.963 1.00 94.94 100 PHE A N 1
ATOM 807 C CA . PHE A 1 100 ? 4.562 -2.964 -10.962 1.00 94.94 100 PHE A CA 1
ATOM 808 C C . PHE A 1 100 ? 4.836 -3.538 -12.349 1.00 94.94 100 PHE A C 1
ATOM 810 O O . PHE A 1 100 ? 5.903 -4.118 -12.587 1.00 94.94 100 PHE A O 1
ATOM 817 N N . ASP A 1 101 ? 3.869 -3.385 -13.247 1.00 92.31 101 ASP A N 1
ATOM 818 C CA . ASP A 1 101 ? 4.043 -3.654 -14.666 1.00 92.31 101 ASP A CA 1
ATOM 819 C C . ASP A 1 101 ? 4.726 -2.443 -15.315 1.00 92.31 101 ASP A C 1
ATOM 821 O O . ASP A 1 101 ? 4.125 -1.382 -15.486 1.00 92.31 101 ASP A O 1
ATOM 825 N N . LEU A 1 102 ? 6.000 -2.609 -15.671 1.00 87.94 102 LEU A N 1
ATOM 826 C CA . LEU A 1 102 ? 6.843 -1.572 -16.266 1.00 87.94 102 LEU A CA 1
ATOM 827 C C . LEU A 1 102 ? 6.338 -1.089 -17.629 1.00 87.94 102 LEU A C 1
ATOM 829 O O . LEU A 1 102 ? 6.719 -0.006 -18.057 1.00 87.94 102 LEU A O 1
ATOM 833 N N . LYS A 1 103 ? 5.543 -1.895 -18.340 1.00 85.88 103 LYS A N 1
ATOM 834 C CA . LYS A 1 103 ? 5.100 -1.586 -19.701 1.00 85.88 103 LYS A CA 1
ATOM 835 C C . LYS A 1 103 ? 3.771 -0.847 -19.705 1.00 85.88 103 LYS A C 1
ATOM 837 O O . LYS A 1 103 ? 3.596 0.081 -20.491 1.00 85.88 103 LYS A O 1
ATOM 842 N N . SER A 1 104 ? 2.817 -1.303 -18.899 1.00 88.19 104 SER A N 1
ATOM 843 C CA . SER A 1 104 ? 1.503 -0.660 -18.796 1.00 88.19 104 SER A CA 1
ATOM 844 C C . SER A 1 104 ? 1.458 0.432 -17.729 1.00 88.19 104 SER A C 1
ATOM 846 O O . SER A 1 104 ? 0.510 1.208 -17.722 1.00 88.19 104 SER A O 1
ATOM 848 N N . HIS A 1 105 ? 2.475 0.527 -16.867 1.00 91.06 105 HIS A N 1
ATOM 849 C CA . HIS A 1 105 ? 2.493 1.390 -15.684 1.00 91.06 105 HIS A CA 1
ATOM 850 C C . HIS A 1 105 ? 1.367 1.060 -14.694 1.00 91.06 105 HIS A C 1
ATOM 852 O O . HIS A 1 105 ? 0.736 1.946 -14.113 1.00 91.06 105 HIS A O 1
ATOM 858 N N . HIS A 1 106 ? 1.095 -0.233 -14.514 1.00 95.31 106 HIS A N 1
ATOM 859 C CA . HIS A 1 106 ? 0.093 -0.713 -13.569 1.00 95.31 106 HIS A CA 1
ATOM 860 C C . HIS A 1 106 ? 0.736 -1.158 -12.258 1.00 95.31 106 HIS A C 1
ATOM 862 O O . HIS A 1 106 ? 1.662 -1.966 -12.240 1.00 95.31 106 HIS A O 1
ATOM 868 N N . LEU A 1 107 ? 0.197 -0.677 -11.145 1.00 97.69 107 LEU A N 1
ATOM 869 C CA . LEU A 1 107 ? 0.394 -1.262 -9.829 1.00 97.69 107 LEU A CA 1
ATOM 870 C C . LEU A 1 107 ? -0.446 -2.534 -9.730 1.00 97.69 107 LEU A C 1
ATOM 872 O O . LEU A 1 107 ? -1.644 -2.538 -10.013 1.00 97.69 107 LEU A O 1
ATOM 876 N N . GLN A 1 108 ? 0.184 -3.623 -9.310 1.00 97.50 108 GLN A N 1
ATOM 877 C CA . GLN A 1 108 ? -0.440 -4.935 -9.274 1.00 97.50 108 GLN A CA 1
ATOM 878 C C . GLN A 1 108 ? -0.214 -5.612 -7.930 1.00 97.50 108 GLN A C 1
ATOM 880 O O . GLN A 1 108 ? 0.842 -5.486 -7.306 1.00 97.50 108 GLN A O 1
ATOM 885 N N . ALA A 1 109 ? -1.208 -6.379 -7.492 1.00 96.88 109 ALA A N 1
ATOM 886 C CA . ALA A 1 109 ? -1.086 -7.244 -6.331 1.00 96.88 109 ALA A CA 1
ATOM 887 C C . ALA A 1 109 ? -1.508 -8.664 -6.692 1.00 96.88 109 ALA A C 1
ATOM 889 O O . ALA A 1 109 ? -2.589 -8.884 -7.236 1.00 96.88 109 ALA A O 1
ATOM 890 N N . HIS A 1 110 ? -0.663 -9.629 -6.347 1.00 95.00 110 HIS A N 1
ATOM 891 C CA . HIS A 1 110 ? -0.891 -11.039 -6.619 1.00 95.00 110 HIS A CA 1
ATOM 892 C C . HIS A 1 110 ? -1.020 -11.833 -5.320 1.00 95.00 110 HIS A C 1
ATOM 894 O O . HIS A 1 110 ? -0.116 -11.810 -4.486 1.00 95.00 110 HIS A O 1
ATOM 900 N N . LEU A 1 111 ? -2.109 -12.575 -5.145 1.00 92.00 111 LEU A N 1
ATOM 901 C CA . LEU A 1 111 ? -2.271 -13.508 -4.037 1.00 92.00 111 LEU A CA 1
ATOM 902 C C . LEU A 1 111 ? -1.570 -14.830 -4.363 1.00 92.00 111 LEU A C 1
ATOM 904 O O . LEU A 1 111 ? -1.805 -15.439 -5.406 1.00 92.00 111 LEU A O 1
ATOM 908 N N . VAL A 1 112 ? -0.710 -15.280 -3.453 1.00 89.94 112 VAL A N 1
ATOM 909 C CA . VAL A 1 112 ? 0.086 -16.499 -3.611 1.00 89.94 112 VAL A CA 1
ATOM 910 C C . VAL A 1 112 ? -0.024 -17.352 -2.350 1.00 89.94 112 VAL A C 1
ATOM 912 O O . VAL A 1 112 ? 0.285 -16.896 -1.246 1.00 89.94 112 VAL A O 1
ATOM 915 N N . ASP A 1 113 ? -0.441 -18.606 -2.519 1.00 85.56 113 ASP A N 1
ATOM 916 C CA . ASP A 1 113 ? -0.383 -19.636 -1.479 1.00 85.56 113 ASP A CA 1
ATOM 917 C C . ASP A 1 113 ? 1.020 -20.265 -1.407 1.00 85.56 113 ASP A C 1
ATOM 919 O O . ASP A 1 113 ? 1.710 -20.413 -2.418 1.00 85.56 113 ASP A O 1
ATOM 923 N N . HIS A 1 114 ? 1.430 -20.703 -0.214 1.00 76.69 114 HIS A N 1
ATOM 924 C CA . HIS A 1 114 ? 2.713 -21.386 0.015 1.00 76.69 114 HIS A CA 1
ATOM 925 C C . HIS A 1 114 ? 3.946 -20.550 -0.363 1.00 76.69 114 HIS A C 1
ATOM 927 O O . HIS A 1 114 ? 4.972 -21.081 -0.795 1.00 76.69 114 HIS A O 1
ATOM 933 N N . ALA A 1 115 ? 3.856 -19.231 -0.198 1.00 71.94 115 ALA A N 1
ATOM 934 C CA . ALA A 1 115 ? 4.923 -18.314 -0.564 1.00 71.94 115 ALA A CA 1
ATOM 935 C C . ALA A 1 115 ? 6.018 -18.231 0.518 1.00 71.94 115 ALA A C 1
ATOM 937 O O . ALA A 1 115 ? 5.756 -17.973 1.697 1.00 71.94 115 ALA A O 1
ATOM 938 N N . SER A 1 116 ? 7.281 -18.365 0.099 1.00 70.88 116 SER A N 1
ATOM 939 C CA . SER A 1 116 ? 8.458 -18.068 0.933 1.00 70.88 116 SER A CA 1
ATOM 940 C C . SER A 1 116 ? 8.462 -16.609 1.403 1.00 70.88 116 SER A C 1
ATOM 942 O O . SER A 1 116 ? 7.755 -15.751 0.875 1.00 70.88 116 SER A O 1
ATOM 944 N N . ARG A 1 117 ? 9.225 -16.295 2.460 1.00 66.44 117 ARG A N 1
ATOM 945 C CA . ARG A 1 117 ? 9.439 -14.910 2.928 1.00 66.44 117 ARG A CA 1
ATOM 946 C C . ARG A 1 117 ? 10.211 -14.062 1.922 1.00 66.44 117 ARG A C 1
ATOM 948 O O . ARG A 1 117 ? 10.036 -12.852 1.932 1.00 66.44 117 ARG A O 1
ATOM 955 N N . ARG A 1 118 ? 11.033 -14.677 1.076 1.00 75.25 118 ARG A N 1
ATOM 956 C CA . ARG A 1 118 ? 11.875 -13.967 0.113 1.00 75.25 118 ARG A CA 1
ATOM 957 C C . ARG A 1 118 ? 11.245 -14.010 -1.273 1.00 75.25 118 ARG A C 1
ATOM 959 O O . ARG A 1 118 ? 10.831 -15.077 -1.721 1.00 75.25 118 ARG A O 1
ATOM 966 N N . LEU A 1 119 ? 11.224 -12.864 -1.955 1.00 80.56 119 LEU A N 1
ATOM 967 C CA . LEU A 1 119 ? 10.721 -12.749 -3.329 1.00 80.56 119 LEU A CA 1
ATOM 968 C C . LEU A 1 119 ? 11.476 -13.675 -4.295 1.00 80.56 119 LEU A C 1
ATOM 970 O O . LEU A 1 119 ? 10.851 -14.314 -5.135 1.00 80.56 119 LEU A O 1
ATOM 974 N N . ALA A 1 120 ? 12.791 -13.832 -4.110 1.00 78.88 120 ALA A N 1
ATOM 975 C CA . ALA A 1 120 ? 13.637 -14.730 -4.904 1.00 78.88 120 ALA A CA 1
ATOM 976 C C . ALA A 1 120 ? 13.129 -16.187 -4.973 1.00 78.88 120 ALA A C 1
ATOM 978 O O . ALA A 1 120 ? 13.332 -16.879 -5.968 1.00 78.88 120 ALA A O 1
ATOM 979 N N . ASP A 1 121 ? 12.414 -16.656 -3.949 1.00 81.06 121 ASP A N 1
ATOM 980 C CA . ASP A 1 121 ? 11.926 -18.036 -3.876 1.00 81.06 121 ASP A CA 1
ATOM 981 C C . ASP A 1 121 ? 10.535 -18.222 -4.516 1.00 81.06 121 ASP A C 1
ATOM 983 O O . ASP A 1 121 ? 10.033 -19.348 -4.607 1.00 81.06 121 ASP A O 1
ATOM 987 N N . LEU A 1 122 ? 9.885 -17.140 -4.968 1.00 82.62 122 LEU A N 1
ATOM 988 C CA . LEU A 1 122 ? 8.518 -17.186 -5.502 1.00 82.62 122 LEU A CA 1
ATOM 989 C C . LEU A 1 122 ? 8.402 -17.933 -6.830 1.00 82.62 122 LEU A C 1
ATOM 991 O O . LEU A 1 122 ? 7.306 -18.370 -7.177 1.00 82.62 122 LEU A O 1
ATOM 995 N N . GLY A 1 123 ? 9.505 -18.146 -7.557 1.00 82.62 123 GLY A N 1
ATOM 996 C CA . GLY A 1 123 ? 9.479 -18.779 -8.882 1.00 82.62 123 GLY A CA 1
ATOM 997 C C . GLY A 1 123 ? 8.758 -20.135 -8.918 1.00 82.62 123 GLY A C 1
ATOM 998 O O . GLY A 1 123 ? 8.128 -20.473 -9.914 1.00 82.62 123 GLY A O 1
ATOM 999 N N . ARG A 1 124 ? 8.766 -20.896 -7.812 1.00 80.31 124 ARG A N 1
ATOM 1000 C CA . ARG A 1 124 ? 8.109 -22.218 -7.718 1.00 80.31 124 ARG A CA 1
ATOM 1001 C C . ARG A 1 124 ? 6.583 -22.161 -7.591 1.00 80.31 124 ARG A C 1
ATOM 1003 O O . ARG A 1 124 ? 5.906 -23.158 -7.856 1.00 80.31 124 ARG A O 1
ATOM 1010 N N . VAL A 1 125 ? 6.050 -21.035 -7.128 1.00 83.81 125 VAL A N 1
ATOM 1011 C CA . VAL A 1 125 ? 4.621 -20.851 -6.826 1.00 83.81 125 VAL A CA 1
ATOM 1012 C C . VAL A 1 125 ? 3.972 -19.767 -7.685 1.00 83.81 125 VAL A C 1
ATOM 1014 O O . VAL A 1 125 ? 2.752 -19.731 -7.778 1.00 83.81 125 VAL A O 1
ATOM 1017 N N . TRP A 1 126 ? 4.767 -18.949 -8.379 1.00 89.38 126 TRP A N 1
ATOM 1018 C CA . TRP A 1 126 ? 4.292 -17.821 -9.180 1.00 89.38 126 TRP A CA 1
ATOM 1019 C C . TRP A 1 126 ? 3.311 -18.204 -10.291 1.00 89.38 126 TRP A C 1
ATOM 1021 O O . TRP A 1 126 ? 2.369 -17.472 -10.556 1.00 89.38 126 TRP A O 1
ATOM 1031 N N . SER A 1 127 ? 3.458 -19.384 -10.898 1.00 85.19 127 SER A N 1
ATOM 1032 C CA . SER A 1 127 ? 2.511 -19.869 -11.917 1.00 85.19 127 SER A CA 1
ATOM 1033 C C . SER A 1 127 ? 1.084 -20.091 -11.396 1.00 85.19 127 SER A C 1
ATOM 1035 O O . SER A 1 127 ? 0.172 -20.288 -12.192 1.00 85.19 127 SER A O 1
ATOM 1037 N N . ARG A 1 128 ? 0.893 -20.085 -10.070 1.00 87.44 128 ARG A N 1
ATOM 1038 C CA . ARG A 1 128 ? -0.401 -20.190 -9.382 1.00 87.44 128 ARG A CA 1
ATOM 1039 C C . ARG A 1 128 ? -0.838 -18.866 -8.748 1.00 87.44 128 ARG A C 1
ATOM 1041 O O . ARG A 1 128 ? -1.805 -18.861 -7.995 1.00 87.44 128 ARG A O 1
ATOM 1048 N N . ALA A 1 129 ? -0.111 -17.780 -9.002 1.00 90.88 129 ALA A N 1
ATOM 1049 C CA . ALA A 1 129 ? -0.436 -16.469 -8.470 1.00 90.88 129 ALA A CA 1
ATOM 1050 C C . ALA A 1 129 ? -1.757 -15.959 -9.064 1.00 90.88 129 ALA A C 1
ATOM 1052 O O . ALA A 1 129 ? -1.958 -15.990 -10.277 1.00 90.88 129 ALA A O 1
ATOM 1053 N N . GLU A 1 130 ? -2.652 -15.486 -8.204 1.00 93.50 130 GLU A N 1
ATOM 1054 C CA . GLU A 1 130 ? -3.916 -14.863 -8.593 1.00 93.50 130 GLU A CA 1
ATOM 1055 C C . GLU A 1 130 ? -3.739 -13.344 -8.603 1.00 93.50 130 GLU A C 1
ATOM 1057 O O . GLU A 1 130 ? -3.405 -12.769 -7.572 1.00 93.50 130 GLU A O 1
ATOM 1062 N N . LEU A 1 131 ? -3.967 -12.679 -9.737 1.00 95.06 131 LEU A N 1
ATOM 1063 C CA . LEU A 1 131 ? -4.006 -11.215 -9.799 1.00 95.06 131 LEU A CA 1
ATOM 1064 C C . LEU A 1 131 ? -5.270 -10.710 -9.085 1.00 95.06 131 LEU A C 1
ATOM 1066 O O . LEU A 1 131 ? -6.387 -11.013 -9.509 1.00 95.06 131 LEU A O 1
ATOM 1070 N N . ILE A 1 132 ? -5.088 -9.966 -7.992 1.00 95.88 132 ILE A N 1
ATOM 1071 C CA . ILE A 1 132 ? -6.182 -9.481 -7.137 1.00 95.88 132 ILE A CA 1
ATOM 1072 C C . ILE A 1 132 ? -6.369 -7.965 -7.160 1.00 95.88 132 ILE A C 1
ATOM 1074 O O . ILE A 1 132 ? -7.433 -7.497 -6.764 1.00 95.88 132 ILE A O 1
ATOM 1078 N N . ILE A 1 133 ? -5.357 -7.207 -7.585 1.00 97.69 133 ILE A N 1
ATOM 1079 C CA . ILE A 1 133 ? -5.424 -5.759 -7.818 1.00 97.69 133 ILE A CA 1
ATOM 1080 C C . ILE A 1 133 ? -4.657 -5.474 -9.102 1.00 97.69 133 ILE A C 1
ATOM 1082 O O . ILE A 1 133 ? -3.545 -5.982 -9.253 1.00 97.69 133 ILE A O 1
ATOM 1086 N N . ASP A 1 134 ? -5.234 -4.665 -9.982 1.00 97.06 134 ASP A N 1
ATOM 1087 C CA . ASP A 1 134 ? -4.602 -4.193 -11.214 1.00 97.06 134 ASP A CA 1
ATOM 1088 C C . ASP A 1 134 ? -5.074 -2.767 -11.498 1.00 97.06 134 ASP A C 1
ATOM 1090 O O . ASP A 1 134 ? -6.205 -2.563 -11.926 1.00 97.06 134 ASP A O 1
ATOM 1094 N N . ILE A 1 135 ? -4.227 -1.785 -11.194 1.00 97.06 135 ILE A N 1
ATOM 1095 C CA . ILE A 1 135 ? -4.588 -0.367 -11.218 1.00 97.06 135 ILE A CA 1
ATOM 1096 C C . ILE A 1 135 ? -3.490 0.450 -11.892 1.00 97.06 135 ILE A C 1
ATOM 1098 O O . ILE A 1 135 ? -2.321 0.366 -11.524 1.00 97.06 135 ILE A O 1
ATOM 1102 N N . GLN A 1 136 ? -3.853 1.275 -12.870 1.00 96.00 136 GLN A N 1
ATOM 1103 C CA . GLN A 1 136 ? -2.906 2.195 -13.503 1.00 96.00 136 GLN A CA 1
ATOM 1104 C C . GLN A 1 136 ? -2.366 3.208 -12.475 1.00 96.00 136 GLN A C 1
ATOM 1106 O O . GLN A 1 136 ? -3.117 3.680 -11.622 1.00 96.00 136 GLN A O 1
ATOM 1111 N N . ALA A 1 137 ? -1.080 3.566 -12.545 1.00 94.56 137 ALA A N 1
ATOM 1112 C CA . ALA A 1 137 ? -0.458 4.481 -11.580 1.00 94.56 137 ALA A CA 1
ATOM 1113 C C . ALA A 1 137 ? -1.217 5.818 -11.450 1.00 94.56 137 ALA A C 1
ATOM 1115 O O . ALA A 1 137 ? -1.527 6.239 -10.338 1.00 94.56 137 ALA A O 1
ATOM 1116 N N . ASP A 1 138 ? -1.611 6.431 -12.566 1.00 92.12 138 ASP A N 1
ATOM 1117 C CA . ASP A 1 138 ? -2.334 7.715 -12.568 1.00 92.12 138 ASP A CA 1
ATOM 1118 C C . ASP A 1 138 ? -3.717 7.583 -11.932 1.00 92.12 138 ASP A C 1
ATOM 1120 O O . ASP A 1 138 ? -4.115 8.380 -11.085 1.00 92.12 138 ASP A O 1
ATOM 1124 N N . ARG A 1 139 ? -4.414 6.494 -12.274 1.00 95.25 139 ARG A N 1
ATOM 1125 C CA . ARG A 1 139 ? -5.707 6.119 -11.694 1.00 95.25 139 ARG A CA 1
ATOM 1126 C C . ARG A 1 139 ? -5.604 5.959 -10.177 1.00 95.25 139 ARG A C 1
ATOM 1128 O O . ARG A 1 139 ? -6.487 6.416 -9.455 1.00 95.25 139 ARG A O 1
ATOM 1135 N N . PHE A 1 140 ? -4.532 5.333 -9.692 1.00 96.75 140 PHE A N 1
ATOM 1136 C CA . PHE A 1 140 ? -4.262 5.195 -8.263 1.00 96.75 140 PHE A CA 1
ATOM 1137 C C . PHE A 1 140 ? -4.082 6.555 -7.580 1.00 96.75 140 PHE A C 1
ATOM 1139 O O . PHE A 1 140 ? -4.656 6.773 -6.514 1.00 96.75 140 PHE A O 1
ATOM 1146 N N . LEU A 1 141 ? -3.342 7.482 -8.194 1.00 94.06 141 LEU A N 1
ATOM 1147 C CA . LEU A 1 141 ? -3.153 8.831 -7.653 1.00 94.06 141 LEU A CA 1
ATOM 1148 C C . LEU A 1 141 ? -4.464 9.628 -7.631 1.00 94.06 141 LEU A C 1
ATOM 1150 O O . LEU A 1 141 ? -4.762 10.269 -6.625 1.00 94.06 141 LEU A O 1
ATOM 1154 N N . ASP A 1 142 ? -5.286 9.536 -8.676 1.00 93.50 142 ASP A N 1
ATOM 1155 C CA . ASP A 1 142 ? -6.609 10.172 -8.705 1.00 93.50 142 ASP A CA 1
ATOM 1156 C C . ASP A 1 142 ? -7.521 9.635 -7.591 1.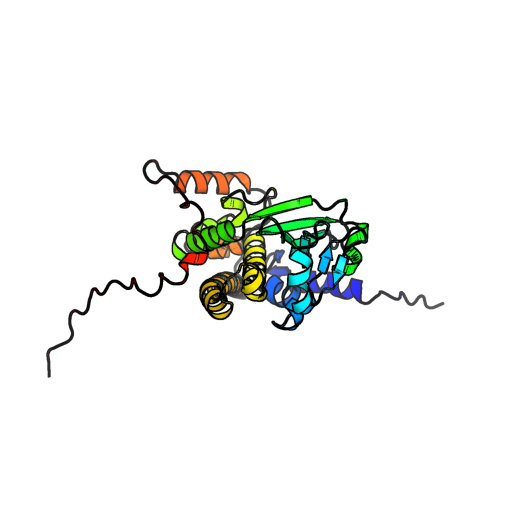00 93.50 142 ASP A C 1
ATOM 1158 O O . ASP A 1 142 ? -8.196 10.401 -6.896 1.00 93.50 142 ASP A O 1
ATOM 1162 N N . ILE A 1 143 ? -7.511 8.315 -7.381 1.00 94.81 143 ILE A N 1
ATOM 1163 C CA . ILE A 1 143 ? -8.252 7.644 -6.308 1.00 94.81 143 ILE A CA 1
ATOM 1164 C C . ILE A 1 143 ? -7.764 8.100 -4.928 1.00 94.81 143 ILE A C 1
ATOM 1166 O O . ILE A 1 143 ? -8.586 8.399 -4.054 1.00 94.81 143 ILE A O 1
ATOM 1170 N N . LEU A 1 144 ? -6.446 8.195 -4.742 1.00 94.56 144 LEU A N 1
ATOM 1171 C CA . LEU A 1 144 ? -5.811 8.662 -3.512 1.00 94.56 144 LEU A CA 1
ATOM 1172 C C . LEU A 1 144 ? -6.254 10.092 -3.173 1.00 94.56 144 LEU A C 1
ATOM 1174 O O . LEU A 1 144 ? -6.730 10.346 -2.065 1.00 94.56 144 LEU A O 1
ATOM 1178 N N . VAL A 1 145 ? -6.145 11.008 -4.141 1.00 93.38 145 VAL A N 1
ATOM 1179 C CA . VAL A 1 145 ? -6.536 12.418 -3.997 1.00 93.38 145 VAL A CA 1
ATOM 1180 C C . VAL A 1 145 ? -8.030 12.523 -3.704 1.00 93.38 145 VAL A C 1
ATOM 1182 O O . VAL A 1 145 ? -8.419 13.148 -2.721 1.00 93.38 145 VAL A O 1
ATOM 1185 N N . SER A 1 146 ? -8.875 11.873 -4.509 1.00 92.25 146 SER A N 1
ATOM 1186 C CA . SER A 1 146 ? -10.333 11.911 -4.346 1.00 92.25 146 SER A CA 1
ATOM 1187 C C . SER A 1 146 ? -10.766 11.426 -2.960 1.00 92.25 146 SER A C 1
ATOM 1189 O O . SER A 1 146 ? -11.574 12.074 -2.289 1.00 92.25 146 SER A O 1
ATOM 1191 N N . THR A 1 147 ? -10.179 10.323 -2.495 1.00 92.44 147 THR A N 1
ATOM 1192 C CA . THR A 1 147 ? -10.519 9.722 -1.203 1.00 92.44 147 THR A CA 1
ATOM 1193 C C . THR A 1 147 ? -10.044 10.577 -0.034 1.00 92.44 147 THR A C 1
ATOM 1195 O O . THR A 1 147 ? -10.816 10.837 0.887 1.00 92.44 147 THR A O 1
ATOM 1198 N N . LEU A 1 148 ? -8.788 11.030 -0.051 1.00 92.25 148 LEU A N 1
ATOM 1199 C CA . LEU A 1 148 ? -8.185 11.702 1.102 1.00 92.25 148 LEU A CA 1
ATOM 1200 C C . LEU A 1 148 ? -8.521 13.196 1.188 1.00 92.25 148 LEU A C 1
ATOM 1202 O O . LEU A 1 148 ? -8.582 13.722 2.297 1.00 92.25 148 LEU A O 1
ATOM 1206 N N . ASP A 1 149 ? -8.785 13.871 0.065 1.00 90.06 149 ASP A N 1
ATOM 1207 C CA . ASP A 1 149 ? -9.163 15.292 0.063 1.00 90.06 149 ASP A CA 1
ATOM 1208 C C . ASP A 1 149 ? -10.686 15.525 0.087 1.00 90.06 149 ASP A C 1
ATOM 1210 O O . ASP A 1 149 ? -11.119 16.599 0.508 1.00 90.06 149 ASP A O 1
ATOM 1214 N N . GLY A 1 150 ? -11.505 14.554 -0.343 1.00 78.81 150 GLY A N 1
ATOM 1215 C CA . GLY A 1 150 ? -12.951 14.755 -0.523 1.00 78.81 150 GLY A CA 1
ATOM 1216 C C . GLY A 1 150 ? -13.870 13.731 0.145 1.00 78.81 150 GLY A C 1
ATOM 1217 O O . GLY A 1 150 ? -14.959 14.106 0.578 1.00 78.81 150 GLY A O 1
ATOM 1218 N N . HIS A 1 151 ? -13.448 12.467 0.251 1.00 85.50 151 HIS A N 1
ATOM 1219 C CA . HIS A 1 151 ? -14.357 11.336 0.492 1.00 85.50 151 HIS A CA 1
ATOM 1220 C C . HIS A 1 151 ? -13.801 10.304 1.483 1.00 85.50 151 HIS A C 1
ATOM 1222 O O . HIS A 1 151 ? -13.732 9.104 1.201 1.00 85.50 151 HIS A O 1
ATOM 1228 N N . LEU A 1 152 ? -13.399 10.752 2.677 1.00 86.88 152 LEU A N 1
ATOM 1229 C CA . LEU A 1 152 ? -12.801 9.879 3.698 1.00 86.88 152 LEU A CA 1
ATOM 1230 C C . LEU A 1 152 ? -13.710 8.706 4.111 1.00 86.88 152 LEU A C 1
ATOM 1232 O O . LEU A 1 152 ? -13.219 7.691 4.603 1.00 86.88 152 LEU A O 1
ATOM 1236 N N . GLU A 1 153 ? -15.025 8.807 3.912 1.00 83.94 153 GLU A N 1
ATOM 1237 C CA . GLU A 1 153 ? -15.987 7.727 4.135 1.00 83.94 153 GLU A CA 1
ATOM 1238 C C . GLU A 1 153 ? -15.736 6.481 3.277 1.00 83.94 153 GLU A C 1
ATOM 1240 O O . GLU A 1 153 ? -16.101 5.384 3.705 1.00 83.94 153 GLU A O 1
ATOM 1245 N N . ILE A 1 154 ? -15.076 6.618 2.121 1.00 85.94 154 ILE A N 1
ATOM 1246 C CA . ILE A 1 154 ? -14.687 5.496 1.253 1.00 85.94 154 ILE A CA 1
ATOM 1247 C C . ILE A 1 154 ? -13.754 4.532 1.998 1.00 85.94 154 ILE A C 1
ATOM 1249 O O . ILE A 1 154 ? -13.871 3.313 1.862 1.00 85.94 154 ILE A O 1
ATOM 1253 N N . LEU A 1 155 ? -12.892 5.053 2.879 1.00 88.44 155 LEU A N 1
ATOM 1254 C CA . LEU A 1 155 ? -11.949 4.245 3.658 1.00 88.44 155 LEU A CA 1
ATOM 1255 C C . LEU A 1 155 ? -12.632 3.221 4.572 1.00 88.44 155 LEU A C 1
ATOM 1257 O O . LEU A 1 155 ? -11.987 2.284 5.026 1.00 88.44 155 LEU A O 1
ATOM 1261 N N . ARG A 1 156 ? -13.938 3.355 4.825 1.00 83.81 156 ARG A N 1
ATOM 1262 C CA . ARG A 1 156 ? -14.719 2.394 5.617 1.00 83.81 156 ARG A CA 1
ATOM 1263 C C . ARG A 1 156 ? -14.889 1.042 4.930 1.00 83.81 156 ARG A C 1
ATOM 1265 O O . ARG A 1 156 ? -15.125 0.053 5.613 1.00 83.81 156 ARG A O 1
ATOM 1272 N N . VAL A 1 157 ? -14.814 1.006 3.601 1.00 81.69 157 VAL A N 1
ATOM 1273 C CA . VAL A 1 157 ? -15.021 -0.208 2.790 1.00 81.69 157 VAL A CA 1
ATOM 1274 C C . VAL A 1 157 ? -13.795 -0.601 1.965 1.00 81.69 157 VAL A C 1
ATOM 1276 O O . VAL A 1 157 ? -13.859 -1.567 1.215 1.00 81.69 157 VAL A O 1
ATOM 1279 N N . GLY A 1 158 ? -12.678 0.109 2.140 1.00 87.94 158 GLY A N 1
ATOM 1280 C CA . GLY A 1 158 ? -11.474 -0.053 1.326 1.00 87.94 158 GLY A CA 1
ATOM 1281 C C . GLY A 1 158 ? -11.533 0.816 0.073 1.00 87.94 158 GLY A C 1
ATOM 1282 O O . GLY A 1 158 ? -12.529 0.835 -0.647 1.00 87.94 158 GLY A O 1
ATOM 1283 N N . MET A 1 159 ? -10.460 1.563 -0.170 1.00 92.06 159 MET A N 1
ATOM 1284 C CA . MET A 1 159 ? -10.363 2.513 -1.272 1.00 92.06 159 MET A CA 1
ATOM 1285 C C . MET A 1 159 ? -10.233 1.786 -2.609 1.00 92.06 159 MET A C 1
ATOM 1287 O O . MET A 1 159 ? -10.995 2.056 -3.535 1.00 92.06 159 MET A O 1
ATOM 1291 N N . ILE A 1 160 ? -9.322 0.817 -2.697 1.00 92.88 160 ILE A N 1
ATOM 1292 C CA . ILE A 1 160 ? -9.081 0.043 -3.922 1.00 92.88 160 ILE A CA 1
ATOM 1293 C C . ILE A 1 160 ? -10.332 -0.783 -4.262 1.00 92.88 160 ILE A C 1
ATOM 1295 O O . ILE A 1 160 ? -10.782 -0.804 -5.410 1.00 92.88 160 ILE A O 1
ATOM 1299 N N . GLY A 1 161 ? -10.949 -1.404 -3.251 1.00 87.38 161 GLY A N 1
ATOM 1300 C CA . GLY A 1 161 ? -12.206 -2.141 -3.408 1.00 87.38 161 GLY A CA 1
ATOM 1301 C C . GLY A 1 161 ? -13.391 -1.273 -3.853 1.00 87.38 161 GLY A C 1
ATOM 1302 O O . GLY A 1 161 ? -14.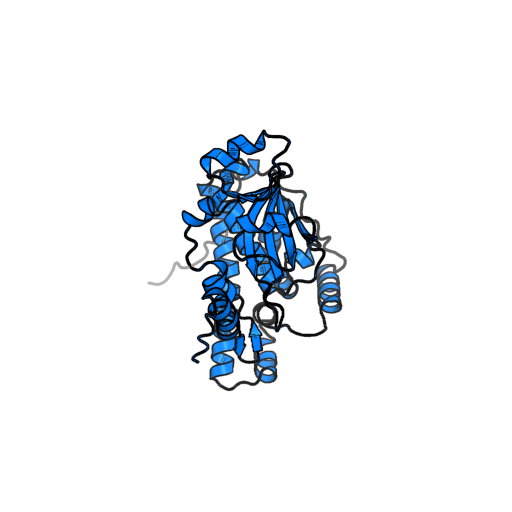146 -1.676 -4.739 1.00 87.38 161 GLY A O 1
ATOM 1303 N N . TYR A 1 162 ? -13.553 -0.070 -3.290 1.00 89.62 162 TYR A N 1
ATOM 1304 C CA . TYR A 1 162 ? -14.655 0.841 -3.633 1.00 89.62 162 TYR A CA 1
ATOM 1305 C C . TYR A 1 162 ? -14.663 1.231 -5.115 1.00 89.62 162 TYR A C 1
ATOM 1307 O O . TYR A 1 162 ? -15.722 1.224 -5.751 1.00 89.62 162 TYR A O 1
ATOM 1315 N N . PHE A 1 163 ? -13.483 1.512 -5.674 1.00 90.94 163 PHE A N 1
ATOM 1316 C CA . PHE A 1 163 ? -13.314 1.857 -7.087 1.00 90.94 163 PHE A CA 1
ATOM 1317 C C . PHE A 1 163 ? -13.257 0.643 -8.024 1.00 90.94 163 PHE A C 1
ATOM 1319 O O . PHE A 1 163 ? -13.042 0.818 -9.219 1.00 90.94 163 PHE A O 1
ATOM 1326 N N . GLN A 1 164 ? -13.528 -0.564 -7.510 1.00 90.81 164 GLN A N 1
ATOM 1327 C CA . GLN A 1 164 ? -13.566 -1.823 -8.269 1.00 90.81 164 GLN A CA 1
ATOM 1328 C C . GLN A 1 164 ? -12.217 -2.215 -8.887 1.00 90.81 164 GLN A C 1
ATOM 1330 O O . GLN A 1 164 ? -12.166 -2.977 -9.848 1.00 90.81 164 GLN A O 1
ATOM 1335 N N . GLU A 1 165 ? -11.123 -1.746 -8.291 1.00 94.06 165 GLU A N 1
ATOM 1336 C CA . GLU A 1 165 ? -9.757 -2.036 -8.736 1.00 94.06 165 GLU A CA 1
ATOM 1337 C C . GLU A 1 165 ? -9.220 -3.330 -8.085 1.00 94.06 165 GLU A C 1
ATOM 1339 O O . GLU A 1 165 ? -8.078 -3.731 -8.311 1.00 94.06 165 GLU A O 1
ATOM 1344 N N . SER A 1 166 ? -10.043 -4.009 -7.268 1.00 92.06 166 SER A N 1
ATOM 1345 C CA . SER A 1 166 ? -9.743 -5.318 -6.686 1.00 92.06 166 SER A CA 1
ATOM 1346 C C . SER A 1 166 ? -10.814 -6.365 -6.987 1.00 92.06 166 SER A C 1
ATOM 1348 O O . SER A 1 166 ? -12.013 -6.108 -6.890 1.00 92.06 166 SER A O 1
ATOM 1350 N N . THR A 1 167 ? -10.374 -7.588 -7.291 1.00 90.31 167 THR A N 1
ATOM 1351 C CA . THR A 1 167 ? -11.245 -8.758 -7.507 1.00 90.31 167 THR A CA 1
ATOM 1352 C C . THR A 1 167 ? -11.559 -9.519 -6.215 1.00 90.31 167 THR A C 1
ATOM 1354 O O . THR A 1 167 ? -12.364 -10.455 -6.220 1.00 90.31 167 THR A O 1
ATOM 1357 N N . ARG A 1 168 ? -10.936 -9.134 -5.093 1.00 86.25 168 ARG A N 1
ATOM 1358 C CA . ARG A 1 168 ? -11.124 -9.738 -3.771 1.00 86.25 168 ARG A CA 1
ATOM 1359 C C . ARG A 1 168 ? -11.562 -8.682 -2.767 1.00 86.25 168 ARG A C 1
ATOM 1361 O O . ARG A 1 168 ? -11.068 -7.564 -2.763 1.00 86.25 168 ARG A O 1
ATOM 1368 N N . GLU A 1 169 ? -12.448 -9.073 -1.860 1.00 83.75 169 GLU A N 1
ATOM 1369 C CA . GLU A 1 169 ? -12.774 -8.242 -0.704 1.00 83.75 169 GLU A CA 1
ATOM 1370 C C . GLU A 1 169 ? -11.588 -8.270 0.269 1.00 83.75 169 GLU A C 1
ATOM 1372 O O . GLU A 1 169 ? -11.236 -9.312 0.831 1.00 83.75 169 GLU A O 1
ATOM 1377 N N . LEU A 1 170 ? -10.942 -7.117 0.428 1.00 84.81 170 LEU A N 1
ATOM 1378 C CA . LEU A 1 170 ? -9.868 -6.901 1.387 1.00 84.81 170 LEU A CA 1
ATOM 1379 C C . LEU A 1 170 ? -10.422 -6.168 2.604 1.00 84.81 170 LEU A C 1
ATOM 1381 O O . LEU A 1 170 ? -11.328 -5.346 2.495 1.00 84.81 170 LEU A O 1
ATOM 1385 N N . HIS A 1 171 ? -9.845 -6.438 3.773 1.00 86.38 171 HIS A N 1
ATOM 1386 C CA . HIS A 1 171 ? -10.121 -5.613 4.942 1.00 86.38 171 HIS A CA 1
ATOM 1387 C C . HIS A 1 171 ? -9.712 -4.163 4.638 1.00 86.38 171 HIS A C 1
ATOM 1389 O O . HIS A 1 171 ? -8.610 -3.935 4.139 1.00 86.38 171 HIS A O 1
ATOM 1395 N N . SER A 1 172 ? -10.551 -3.192 4.992 1.00 87.62 172 SER A N 1
ATOM 1396 C CA . SER A 1 172 ? -10.354 -1.757 4.723 1.00 87.62 172 SER A CA 1
ATOM 1397 C C . SER A 1 172 ? -8.965 -1.235 5.124 1.00 87.62 172 SER A C 1
ATOM 1399 O O . SER A 1 172 ? -8.305 -0.528 4.369 1.00 87.62 172 SER A O 1
ATOM 1401 N N . ALA A 1 173 ? -8.460 -1.625 6.295 1.00 89.38 173 ALA A N 1
ATOM 1402 C CA . ALA A 1 173 ? -7.099 -1.265 6.691 1.00 89.38 173 ALA A CA 1
ATOM 1403 C C . ALA A 1 173 ? -5.979 -2.052 5.995 1.00 89.38 173 ALA A C 1
ATOM 1405 O O . ALA A 1 173 ? -4.877 -1.522 5.884 1.00 89.38 173 ALA A O 1
ATOM 1406 N N . LEU A 1 174 ? -6.220 -3.271 5.496 1.00 90.56 174 LEU A N 1
ATOM 1407 C CA . LEU A 1 174 ? -5.244 -3.943 4.629 1.00 90.56 174 LEU A CA 1
ATOM 1408 C C . LEU A 1 174 ? -5.169 -3.243 3.267 1.00 90.56 174 LEU A C 1
ATOM 1410 O O . LEU A 1 174 ? -4.075 -3.050 2.750 1.00 90.56 174 LEU A O 1
ATOM 1414 N N . ASP A 1 175 ? -6.316 -2.832 2.727 1.00 92.69 175 ASP A N 1
ATOM 1415 C CA . ASP A 1 175 ? -6.429 -1.997 1.526 1.00 92.69 175 ASP A CA 1
ATOM 1416 C C . ASP A 1 175 ? -5.623 -0.693 1.696 1.00 92.69 175 ASP A C 1
ATOM 1418 O O . ASP A 1 175 ? -4.764 -0.384 0.869 1.00 92.69 175 ASP A O 1
ATOM 1422 N N . LEU A 1 176 ? -5.757 -0.027 2.850 1.00 94.25 176 LEU A N 1
ATOM 1423 C CA . LEU A 1 176 ? -4.965 1.160 3.187 1.00 94.25 176 LEU A CA 1
ATOM 1424 C C . LEU A 1 176 ? -3.457 0.873 3.308 1.00 94.25 176 LEU A C 1
ATOM 1426 O O . LEU A 1 176 ? -2.637 1.666 2.852 1.00 94.25 176 LEU A O 1
ATOM 1430 N N . VAL A 1 177 ? -3.067 -0.268 3.887 1.00 95.44 177 VAL A N 1
ATOM 1431 C CA . VAL A 1 177 ? -1.655 -0.691 3.935 1.00 95.44 177 VAL A CA 1
ATOM 1432 C C . VAL A 1 177 ? -1.099 -0.918 2.528 1.00 95.44 177 VAL A C 1
ATOM 1434 O O . VAL A 1 177 ? 0.019 -0.491 2.249 1.00 95.44 177 VAL A O 1
ATOM 1437 N N . ILE A 1 178 ? -1.859 -1.551 1.633 1.00 96.69 178 ILE A N 1
ATOM 1438 C CA . ILE A 1 178 ? -1.450 -1.745 0.235 1.00 96.69 178 ILE A CA 1
ATOM 1439 C C . ILE A 1 178 ? -1.291 -0.392 -0.462 1.00 96.69 178 ILE A C 1
ATOM 1441 O O . ILE A 1 178 ? -0.267 -0.179 -1.106 1.00 96.69 178 ILE A O 1
ATOM 1445 N N . ALA A 1 179 ? -2.233 0.536 -0.275 1.00 97.06 179 ALA A N 1
ATOM 1446 C CA . ALA A 1 179 ? -2.148 1.885 -0.831 1.00 97.06 179 ALA A CA 1
ATOM 1447 C C . ALA A 1 179 ? -0.883 2.631 -0.365 1.00 97.06 179 ALA A C 1
ATOM 1449 O O . ALA A 1 179 ? -0.176 3.204 -1.191 1.00 97.06 179 ALA A O 1
ATOM 1450 N N . ILE A 1 180 ? -0.537 2.551 0.926 1.00 97.12 180 ILE A N 1
ATOM 1451 C CA . ILE A 1 180 ? 0.717 3.114 1.458 1.00 97.12 180 ILE A CA 1
ATOM 1452 C C . ILE A 1 180 ? 1.937 2.518 0.738 1.00 97.12 180 ILE A C 1
ATOM 1454 O O . ILE A 1 180 ? 2.843 3.244 0.341 1.00 97.12 180 ILE A O 1
ATOM 1458 N N . GLN A 1 181 ? 1.979 1.195 0.551 1.00 96.81 181 GLN A N 1
ATOM 1459 C CA . GLN A 1 181 ? 3.126 0.538 -0.086 1.00 96.81 181 GLN A CA 1
ATOM 1460 C C . GLN A 1 181 ? 3.212 0.826 -1.593 1.00 96.81 181 GLN A C 1
ATOM 1462 O O . GLN A 1 181 ? 4.311 0.978 -2.122 1.00 96.81 181 GLN A O 1
ATOM 1467 N N . PHE A 1 182 ? 2.074 0.937 -2.280 1.00 97.06 182 PHE A N 1
ATOM 1468 C CA . PHE A 1 182 ? 1.999 1.364 -3.677 1.00 97.06 182 PHE A CA 1
ATOM 1469 C C . PHE A 1 182 ? 2.505 2.790 -3.860 1.00 97.06 182 PHE A C 1
ATOM 1471 O O . PHE A 1 182 ? 3.391 3.026 -4.678 1.00 97.06 182 PHE A O 1
ATOM 1478 N N . GLY A 1 183 ? 2.000 3.731 -3.066 1.00 95.69 183 GLY A N 1
ATOM 1479 C CA . GLY A 1 183 ? 2.434 5.119 -3.145 1.00 95.69 183 GLY A CA 1
ATOM 1480 C C . GLY A 1 183 ? 3.908 5.301 -2.775 1.00 95.69 183 GLY A C 1
ATOM 1481 O O . GLY A 1 183 ? 4.619 6.047 -3.442 1.00 95.69 183 GLY A O 1
ATOM 1482 N N . GLN A 1 184 ? 4.405 4.549 -1.787 1.00 94.75 184 GLN A N 1
ATOM 1483 C CA . GLN A 1 184 ? 5.828 4.529 -1.447 1.00 94.75 184 GLN A CA 1
ATOM 1484 C C . GLN A 1 184 ? 6.689 4.034 -2.615 1.00 94.75 184 GLN A C 1
ATOM 1486 O O . GLN A 1 184 ? 7.696 4.665 -2.924 1.00 94.75 184 GLN A O 1
ATOM 1491 N N . PHE A 1 185 ? 6.270 2.967 -3.307 1.00 94.06 185 PHE A N 1
ATOM 1492 C CA . PHE A 1 185 ? 6.950 2.507 -4.518 1.00 94.06 185 PHE A CA 1
ATOM 1493 C C . PHE A 1 185 ? 6.949 3.585 -5.611 1.00 94.06 185 PHE A C 1
ATOM 1495 O O . PHE A 1 185 ? 8.011 3.920 -6.129 1.00 94.06 185 PHE A O 1
ATOM 1502 N N . LEU A 1 186 ? 5.797 4.190 -5.922 1.00 93.94 186 LEU A N 1
ATOM 1503 C CA . LEU A 1 186 ? 5.734 5.269 -6.917 1.00 93.94 186 LEU A CA 1
ATOM 1504 C C . LEU A 1 186 ? 6.625 6.460 -6.531 1.00 93.94 186 LEU A C 1
ATOM 1506 O O . LEU A 1 186 ? 7.252 7.054 -7.398 1.00 93.94 186 LEU A O 1
ATOM 1510 N N . SER A 1 187 ? 6.730 6.790 -5.241 1.00 93.00 187 SER A N 1
ATOM 1511 C CA . SER A 1 187 ? 7.597 7.871 -4.759 1.00 93.00 187 SER A CA 1
ATOM 1512 C C . SER A 1 187 ? 9.083 7.537 -4.867 1.00 93.00 187 SER A C 1
ATOM 1514 O O . SER A 1 187 ? 9.884 8.392 -5.249 1.00 93.00 187 SER A O 1
ATOM 1516 N N . ASP A 1 188 ? 9.465 6.305 -4.536 1.00 90.44 188 ASP A N 1
ATOM 1517 C CA . ASP A 1 188 ? 10.851 5.842 -4.613 1.00 90.44 188 ASP A CA 1
ATOM 1518 C C . ASP A 1 188 ? 11.343 5.788 -6.070 1.00 90.44 188 ASP A C 1
ATOM 1520 O O . ASP A 1 188 ? 12.499 6.133 -6.350 1.00 90.44 188 ASP A O 1
ATOM 1524 N N . PHE A 1 189 ? 10.432 5.427 -6.980 1.00 89.06 189 PHE A N 1
ATOM 1525 C CA . PHE A 1 189 ? 10.658 5.209 -8.405 1.00 89.06 189 PHE A CA 1
ATOM 1526 C C . PHE A 1 189 ? 9.960 6.248 -9.303 1.00 89.06 189 PHE A C 1
ATOM 1528 O O . PHE A 1 189 ? 9.642 5.951 -10.451 1.00 89.06 189 PHE A O 1
ATOM 1535 N N . ALA A 1 190 ? 9.740 7.471 -8.814 1.00 89.44 190 ALA A N 1
ATOM 1536 C CA . ALA A 1 190 ? 9.024 8.524 -9.549 1.00 89.44 190 ALA A CA 1
ATOM 1537 C C . ALA A 1 190 ? 9.632 8.809 -10.935 1.00 89.44 190 ALA A C 1
ATOM 1539 O O . ALA A 1 190 ? 8.927 9.003 -11.920 1.00 89.44 190 ALA A O 1
ATOM 1540 N N . GLU A 1 191 ? 10.954 8.729 -11.037 1.00 85.75 191 GLU A N 1
ATOM 1541 C CA . GLU A 1 191 ? 11.689 8.868 -12.294 1.00 85.75 191 GLU A CA 1
ATOM 1542 C C . GLU A 1 191 ? 11.302 7.790 -13.345 1.00 85.75 191 GLU A C 1
ATOM 1544 O O . GLU A 1 191 ? 11.364 8.074 -14.541 1.00 85.75 191 GLU A O 1
ATOM 1549 N N . LEU A 1 192 ? 10.825 6.592 -12.951 1.00 78.50 192 LEU A N 1
ATOM 1550 C CA . LEU A 1 192 ? 10.270 5.586 -13.884 1.00 78.50 192 LEU A CA 1
ATOM 1551 C C . LEU A 1 192 ? 8.956 6.045 -14.525 1.00 78.50 192 LEU A C 1
ATOM 1553 O O . LEU A 1 192 ? 8.601 5.577 -15.605 1.00 78.50 192 LEU A O 1
ATOM 1557 N N . LEU A 1 193 ? 8.226 6.929 -13.847 1.00 78.56 193 LEU A N 1
ATOM 1558 C CA . LEU A 1 193 ? 6.989 7.530 -14.341 1.00 78.56 193 LEU A CA 1
ATOM 1559 C C . LEU A 1 193 ? 7.269 8.775 -15.197 1.00 78.56 193 LEU A C 1
ATOM 1561 O O . LEU A 1 193 ? 6.341 9.371 -15.727 1.00 78.56 193 LEU A O 1
ATOM 1565 N N . GLY A 1 194 ? 8.541 9.169 -15.344 1.00 82.00 194 GLY A N 1
ATOM 1566 C CA . GLY A 1 194 ? 8.923 10.430 -15.977 1.00 82.00 194 GLY A CA 1
ATOM 1567 C C . GLY A 1 194 ? 8.733 11.653 -15.074 1.00 82.00 194 GLY A C 1
ATOM 1568 O O . GLY A 1 194 ? 8.797 12.778 -15.567 1.00 82.00 194 GLY A O 1
ATOM 1569 N N . GLU A 1 195 ? 8.532 11.442 -13.771 1.00 85.06 195 GLU A N 1
ATOM 1570 C CA . GLU A 1 195 ? 8.236 12.495 -12.801 1.00 85.06 195 GLU A CA 1
ATOM 1571 C C . GLU A 1 195 ? 9.487 13.052 -12.115 1.00 85.06 195 GLU A C 1
ATOM 1573 O O . GLU A 1 195 ? 10.479 12.350 -11.892 1.00 85.06 195 GLU A O 1
ATOM 1578 N N . ASP A 1 196 ? 9.422 14.323 -11.705 1.00 90.00 196 ASP A N 1
ATOM 1579 C CA . ASP A 1 196 ? 10.440 14.900 -10.826 1.00 90.00 196 ASP A CA 1
ATOM 1580 C C . ASP A 1 196 ? 10.321 14.281 -9.429 1.00 90.00 196 ASP A C 1
ATOM 1582 O O . ASP A 1 196 ? 9.357 14.516 -8.695 1.00 90.00 196 ASP A O 1
ATOM 1586 N N . LYS A 1 197 ? 11.337 13.506 -9.037 1.00 88.75 197 LYS A N 1
ATOM 1587 C CA . LYS A 1 197 ? 11.344 12.770 -7.768 1.00 88.75 197 LYS A CA 1
ATOM 1588 C C . LYS A 1 197 ? 11.079 13.656 -6.557 1.00 88.75 197 LYS A C 1
ATOM 1590 O O . LYS A 1 197 ? 10.373 13.239 -5.639 1.00 88.75 197 LYS A O 1
ATOM 1595 N N . VAL A 1 198 ? 11.628 14.870 -6.526 1.00 89.56 198 VAL A N 1
ATOM 1596 C CA . VAL A 1 198 ? 11.491 15.769 -5.373 1.00 89.56 198 VAL A CA 1
ATOM 1597 C C . VAL A 1 198 ? 10.066 16.307 -5.275 1.00 89.56 198 VAL A C 1
ATOM 1599 O O . VAL A 1 198 ? 9.501 16.334 -4.181 1.00 89.56 198 VAL A O 1
ATOM 1602 N N . GLN A 1 199 ? 9.477 16.731 -6.392 1.00 88.31 199 GLN A N 1
ATOM 1603 C CA . GLN A 1 199 ? 8.101 17.221 -6.441 1.00 88.31 199 GLN A CA 1
ATOM 1604 C C . GLN A 1 199 ? 7.103 16.105 -6.154 1.00 88.31 199 GLN A C 1
ATOM 1606 O O . GLN A 1 199 ? 6.236 16.280 -5.296 1.00 88.31 199 GLN A O 1
ATOM 1611 N N . PHE A 1 200 ? 7.276 14.943 -6.784 1.00 90.12 200 PHE A N 1
ATOM 1612 C CA . PHE A 1 200 ? 6.402 13.795 -6.581 1.00 90.12 200 PHE A CA 1
ATOM 1613 C C . PHE A 1 200 ? 6.442 13.306 -5.130 1.00 90.12 200 PHE A C 1
ATOM 1615 O O . PHE A 1 200 ? 5.398 13.105 -4.511 1.00 90.12 200 PHE A O 1
ATOM 1622 N N . THR A 1 201 ? 7.637 13.203 -4.536 1.00 89.62 201 THR A N 1
ATOM 1623 C CA . THR A 1 201 ? 7.784 12.811 -3.124 1.00 89.62 201 THR A CA 1
ATOM 1624 C C . THR A 1 201 ? 7.070 13.797 -2.203 1.00 89.62 201 THR A C 1
ATOM 1626 O O . THR A 1 201 ? 6.354 13.379 -1.299 1.00 89.62 201 THR A O 1
ATOM 1629 N N . LYS A 1 202 ? 7.204 15.110 -2.439 1.00 90.56 202 LYS A N 1
ATOM 1630 C CA . LYS A 1 202 ? 6.500 16.133 -1.644 1.00 90.56 202 LYS A CA 1
ATOM 1631 C C . LYS A 1 202 ? 4.983 16.039 -1.785 1.00 90.56 202 LYS A C 1
ATOM 1633 O O . LYS A 1 202 ? 4.276 16.205 -0.794 1.00 90.56 202 LYS A O 1
ATOM 1638 N N . PHE A 1 203 ? 4.494 15.791 -2.998 1.00 89.75 203 PHE A N 1
ATOM 1639 C CA . PHE A 1 203 ? 3.075 15.582 -3.264 1.00 89.75 203 PHE A CA 1
ATOM 1640 C C . PHE A 1 203 ? 2.549 14.356 -2.506 1.00 89.75 203 PHE A C 1
ATOM 1642 O O . PHE A 1 203 ? 1.584 14.466 -1.749 1.00 89.75 203 PHE A O 1
ATOM 1649 N N . TYR A 1 204 ? 3.225 13.213 -2.643 1.00 91.19 204 TYR A N 1
ATOM 1650 C CA . TYR A 1 204 ? 2.811 11.963 -2.015 1.00 91.19 204 TYR A CA 1
ATOM 1651 C C . TYR A 1 204 ? 2.934 11.994 -0.485 1.00 91.19 204 TYR A C 1
ATOM 1653 O O . TYR A 1 204 ? 2.056 11.475 0.204 1.00 91.19 204 TYR A O 1
ATOM 1661 N N . GLN A 1 205 ? 3.963 12.651 0.063 1.00 93.25 205 GLN A N 1
ATOM 1662 C CA . GLN A 1 205 ? 4.228 12.717 1.506 1.00 93.25 205 GLN A CA 1
ATOM 1663 C C . GLN A 1 205 ? 3.000 13.166 2.309 1.00 93.25 205 GLN A C 1
ATOM 1665 O O . GLN A 1 205 ? 2.693 12.582 3.346 1.00 93.25 205 GLN A O 1
ATOM 1670 N N . ARG A 1 206 ? 2.248 14.154 1.807 1.00 92.69 206 ARG A N 1
ATOM 1671 C CA . ARG A 1 206 ? 1.014 14.624 2.455 1.00 92.69 206 ARG A CA 1
ATOM 1672 C C . ARG A 1 206 ? -0.029 13.511 2.608 1.00 92.69 206 ARG A C 1
ATOM 1674 O O . ARG A 1 206 ? -0.756 13.484 3.601 1.00 92.69 206 ARG A O 1
ATOM 1681 N N . TYR A 1 207 ? -0.169 12.647 1.610 1.00 94.56 207 TYR A N 1
ATOM 1682 C CA . TYR A 1 207 ? -1.147 11.561 1.618 1.00 94.56 207 TYR A CA 1
ATOM 1683 C C . TYR A 1 207 ? -0.643 10.363 2.426 1.00 94.56 207 TYR A C 1
ATOM 1685 O O . TYR A 1 207 ? -1.406 9.792 3.201 1.00 94.56 207 TYR A O 1
ATOM 1693 N N . ASP A 1 208 ? 0.648 10.042 2.320 1.00 94.69 208 ASP A N 1
ATOM 1694 C CA . ASP A 1 208 ? 1.309 9.019 3.137 1.00 94.69 208 ASP A CA 1
ATOM 1695 C C . ASP A 1 208 ? 1.143 9.302 4.638 1.00 94.69 208 ASP A C 1
ATOM 1697 O O . ASP A 1 208 ? 0.671 8.448 5.392 1.00 94.69 208 ASP A O 1
ATOM 1701 N N . GLU A 1 209 ? 1.435 10.534 5.066 1.00 95.12 209 GLU A N 1
ATOM 1702 C CA . GLU A 1 209 ? 1.274 10.973 6.456 1.00 95.12 209 GLU A CA 1
ATOM 1703 C C . GLU A 1 209 ? -0.182 10.850 6.930 1.00 95.12 209 GLU A C 1
ATOM 1705 O O . GLU A 1 209 ? -0.428 10.357 8.032 1.00 95.12 209 GLU A O 1
ATOM 1710 N N . GLN A 1 210 ? -1.154 11.230 6.094 1.00 94.62 210 GLN A N 1
ATOM 1711 C CA . GLN A 1 210 ? -2.578 11.111 6.423 1.00 94.62 210 GLN A CA 1
ATOM 1712 C C . GLN A 1 210 ? -3.021 9.654 6.591 1.00 94.62 210 GLN A C 1
ATOM 1714 O O . GLN A 1 210 ? -3.668 9.319 7.586 1.00 94.62 210 GLN A O 1
ATOM 1719 N N . MET A 1 211 ? -2.661 8.769 5.658 1.00 95.25 211 MET A N 1
ATOM 1720 C CA . MET A 1 211 ? -3.017 7.348 5.744 1.00 95.25 211 MET A CA 1
ATOM 1721 C C . MET A 1 211 ? -2.397 6.690 6.984 1.00 95.25 211 MET A C 1
ATOM 1723 O O . MET A 1 211 ? -3.066 5.942 7.704 1.00 95.25 211 MET A O 1
ATOM 1727 N N . ARG A 1 212 ? -1.131 7.005 7.283 1.00 95.38 212 ARG A N 1
ATOM 1728 C CA . ARG A 1 212 ? -0.428 6.502 8.472 1.00 95.38 212 ARG A CA 1
ATOM 1729 C C . ARG A 1 212 ? -1.034 7.023 9.770 1.00 95.38 212 ARG A C 1
ATOM 1731 O O . ARG A 1 212 ? -1.190 6.250 10.715 1.00 95.38 212 ARG A O 1
ATOM 1738 N N . ASP A 1 213 ? -1.402 8.299 9.819 1.00 94.19 213 ASP A N 1
ATOM 1739 C CA . ASP A 1 213 ? -2.059 8.909 10.975 1.00 94.19 213 ASP A CA 1
ATOM 1740 C C . ASP A 1 213 ? -3.429 8.271 11.257 1.00 94.19 213 ASP A C 1
ATOM 1742 O O . ASP A 1 213 ? -3.755 8.001 12.414 1.00 94.19 213 ASP A O 1
ATOM 1746 N N . LEU A 1 214 ? -4.203 7.931 10.220 1.00 92.75 214 LEU A N 1
ATOM 1747 C CA . LEU A 1 214 ? -5.467 7.201 10.374 1.00 92.75 214 LEU A CA 1
ATOM 1748 C C . LEU A 1 214 ? -5.261 5.819 11.015 1.00 92.75 214 LEU A C 1
ATOM 1750 O O . LEU A 1 214 ? -5.955 5.483 11.982 1.00 92.75 214 LEU A O 1
ATOM 1754 N N . LEU A 1 215 ? -4.276 5.047 10.539 1.00 91.88 215 LEU A N 1
ATOM 1755 C CA . LEU A 1 215 ? -3.917 3.756 11.139 1.00 91.88 215 LEU A CA 1
ATOM 1756 C C . LEU A 1 215 ? -3.445 3.925 12.593 1.00 91.88 215 LEU A C 1
ATOM 1758 O O . LEU A 1 215 ? -3.907 3.209 13.484 1.00 91.88 215 LEU A O 1
ATOM 1762 N N . LEU A 1 216 ? -2.573 4.899 12.867 1.00 92.50 216 LEU A N 1
ATOM 1763 C CA . LEU A 1 216 ? -2.067 5.171 14.214 1.00 92.50 216 LEU A CA 1
ATOM 1764 C C . LEU A 1 216 ? -3.190 5.566 15.181 1.00 92.50 216 LEU A C 1
ATOM 1766 O O . LEU A 1 216 ? -3.238 5.068 16.308 1.00 92.50 216 LEU A O 1
ATOM 1770 N N . LYS A 1 217 ? -4.094 6.459 14.769 1.00 90.19 217 LYS A N 1
ATOM 1771 C CA . LYS A 1 217 ? -5.207 6.931 15.604 1.00 90.19 217 LYS A CA 1
ATOM 1772 C C . LYS A 1 217 ? -6.147 5.797 15.969 1.00 90.19 217 LYS A C 1
ATOM 1774 O O . LYS A 1 217 ? -6.512 5.679 17.140 1.00 90.19 217 LYS A O 1
ATOM 1779 N N . GLY A 1 218 ? -6.517 4.962 15.002 1.00 85.38 218 GLY A N 1
ATOM 1780 C CA . GLY A 1 218 ? -7.363 3.810 15.280 1.00 85.38 218 GLY A CA 1
ATOM 1781 C C . GLY A 1 218 ? -6.675 2.800 16.214 1.00 85.38 218 GLY A C 1
ATOM 1782 O O . GLY A 1 218 ? -7.282 2.383 17.202 1.00 85.38 218 GLY A O 1
ATOM 1783 N N . SER A 1 219 ? -5.373 2.539 16.018 1.00 87.12 219 SER A N 1
ATOM 1784 C CA . SER A 1 219 ? -4.590 1.632 16.878 1.00 87.12 219 SER A CA 1
ATOM 1785 C C . SER A 1 219 ? -4.471 2.190 18.282 1.00 87.12 219 SER A C 1
ATOM 1787 O O . SER A 1 219 ? -4.676 1.491 19.265 1.00 87.12 219 SER A O 1
ATOM 1789 N N . THR A 1 220 ? -4.207 3.480 18.418 1.00 87.94 220 THR A N 1
ATOM 1790 C CA . THR A 1 220 ? -4.069 4.112 19.727 1.00 87.94 220 THR A CA 1
ATOM 1791 C C . THR A 1 220 ? -5.382 4.033 20.508 1.00 87.94 220 THR A C 1
ATOM 1793 O O . THR A 1 220 ? -5.407 3.644 21.677 1.00 87.94 220 THR A O 1
ATOM 1796 N N . ARG A 1 221 ? -6.502 4.361 19.859 1.00 86.06 221 ARG A N 1
ATOM 1797 C CA . ARG A 1 221 ? -7.813 4.428 20.512 1.00 86.06 221 ARG A CA 1
ATOM 1798 C C . ARG A 1 221 ? -8.304 3.096 21.022 1.00 86.06 221 ARG A C 1
ATOM 1800 O O . ARG A 1 221 ? -8.762 3.035 22.162 1.00 86.06 221 ARG A O 1
ATOM 1807 N N . ALA A 1 222 ? -8.228 2.051 20.209 1.00 81.31 222 ALA A N 1
ATOM 1808 C CA . ALA A 1 222 ? -8.755 0.771 20.639 1.00 81.31 222 ALA A CA 1
ATOM 1809 C C . ALA A 1 222 ? -7.876 0.146 21.766 1.00 81.31 222 ALA A C 1
ATOM 1811 O O . ALA A 1 222 ? -8.396 -0.591 22.601 1.00 81.31 222 ALA A O 1
ATOM 1812 N N . TRP A 1 223 ? -6.599 0.549 21.909 1.00 84.44 223 TRP A N 1
ATOM 1813 C CA . TRP A 1 223 ? -5.655 0.047 22.914 1.00 84.44 223 TRP A CA 1
ATOM 1814 C C . TRP A 1 223 ? -5.993 0.702 24.240 1.00 84.44 223 TRP A C 1
ATOM 1816 O O . TRP A 1 223 ? -6.089 0.030 25.265 1.00 84.44 223 TRP A O 1
ATOM 1826 N N . PHE A 1 224 ? -6.235 2.015 24.205 1.00 87.19 224 PHE A N 1
ATOM 1827 C CA . PHE A 1 224 ? -6.739 2.751 25.354 1.00 87.19 224 PHE A CA 1
ATOM 1828 C C . PHE A 1 224 ? -8.123 2.256 25.777 1.00 87.19 224 PHE A C 1
ATOM 1830 O O . PHE A 1 224 ? -8.317 1.998 26.957 1.00 87.19 224 PHE A O 1
ATOM 1837 N N . ALA A 1 225 ? -9.050 2.026 24.843 1.00 85.12 225 ALA A N 1
ATOM 1838 C CA . ALA A 1 225 ? -10.374 1.493 25.166 1.00 85.12 225 ALA A CA 1
ATOM 1839 C C . ALA A 1 225 ? -10.299 0.113 25.838 1.00 85.12 225 ALA A C 1
ATOM 1841 O O . ALA A 1 225 ? -10.928 -0.105 26.873 1.00 85.12 225 ALA A O 1
ATOM 1842 N N . ALA A 1 226 ? -9.491 -0.799 25.296 1.00 84.50 226 ALA A N 1
ATOM 1843 C CA . ALA A 1 226 ? -9.284 -2.115 25.885 1.00 84.50 226 ALA A CA 1
ATOM 1844 C C . ALA A 1 226 ? -8.611 -2.045 27.262 1.00 84.50 226 ALA A C 1
ATOM 1846 O O . ALA A 1 226 ? -9.021 -2.744 28.188 1.00 84.50 226 ALA A O 1
ATOM 1847 N N . ARG A 1 227 ? -7.600 -1.181 27.419 1.00 86.75 227 ARG A N 1
ATOM 1848 C CA . ARG A 1 227 ? -6.925 -0.942 28.702 1.00 86.75 227 ARG A CA 1
ATOM 1849 C C . ARG A 1 227 ? -7.884 -0.378 29.750 1.00 86.75 227 ARG A C 1
ATOM 1851 O O . ARG A 1 227 ? -7.805 -0.763 30.912 1.00 86.75 227 ARG A O 1
ATOM 1858 N N . ASP A 1 228 ? -8.790 0.499 29.336 1.00 88.81 228 ASP A N 1
ATOM 1859 C CA . ASP A 1 228 ? -9.817 1.093 30.192 1.00 88.81 228 ASP A CA 1
ATOM 1860 C C . ASP A 1 228 ? -10.964 0.098 30.501 1.00 88.81 228 ASP A C 1
ATOM 1862 O O . ASP A 1 228 ? -11.921 0.440 31.194 1.00 88.81 228 ASP A O 1
ATOM 1866 N N . GLY A 1 229 ? -10.864 -1.151 30.023 1.00 86.69 229 GLY A N 1
ATOM 1867 C CA . GLY A 1 229 ? -11.770 -2.249 30.355 1.00 86.69 229 GLY A CA 1
ATOM 1868 C C . GLY A 1 229 ? -13.061 -2.277 29.540 1.00 86.69 229 GLY A C 1
ATOM 1869 O O . GLY A 1 229 ? -13.991 -2.989 29.920 1.00 86.69 229 GLY A O 1
ATOM 1870 N N . LEU A 1 230 ? -13.143 -1.522 28.439 1.00 86.50 230 LEU A N 1
ATOM 1871 C CA . LEU A 1 230 ? -14.328 -1.534 27.584 1.00 86.50 230 LEU A CA 1
ATOM 1872 C C . LEU A 1 230 ? -14.466 -2.895 26.888 1.00 86.50 230 LEU A C 1
ATOM 1874 O O . LEU A 1 230 ? -13.495 -3.462 26.376 1.00 86.50 230 LEU A O 1
ATOM 1878 N N . SER A 1 231 ? -15.698 -3.401 26.814 1.00 85.00 231 SER A N 1
ATOM 1879 C CA . SER A 1 231 ? -16.037 -4.464 25.868 1.00 85.00 231 SER A CA 1
ATOM 1880 C C . SER A 1 231 ? -16.029 -3.921 24.437 1.00 85.00 231 SER A C 1
ATOM 1882 O O . SER A 1 231 ? -16.110 -2.711 24.202 1.00 85.00 231 SER A O 1
ATOM 1884 N N . ILE A 1 232 ? -15.975 -4.821 23.459 1.00 80.75 232 ILE A N 1
ATOM 1885 C CA . ILE A 1 232 ? -15.989 -4.435 22.048 1.00 80.75 232 ILE A CA 1
ATOM 1886 C C . ILE A 1 232 ? -17.300 -3.741 21.647 1.00 80.75 232 ILE A C 1
ATOM 1888 O O . ILE A 1 232 ? -17.298 -2.808 20.847 1.00 80.75 232 ILE A O 1
ATOM 1892 N N . GLU A 1 233 ? -18.424 -4.130 22.250 1.00 82.94 233 GLU A N 1
ATOM 1893 C CA . GLU A 1 233 ? -19.731 -3.507 22.038 1.00 82.94 233 GLU A CA 1
ATOM 1894 C C . GLU A 1 233 ? -19.775 -2.091 22.617 1.00 82.94 233 GLU A C 1
ATOM 1896 O O . GLU A 1 233 ? -20.291 -1.177 21.973 1.00 82.94 233 GLU A O 1
ATOM 1901 N N . GLN A 1 234 ? -19.201 -1.891 23.808 1.00 85.06 234 GLN A N 1
ATOM 1902 C CA . GLN A 1 234 ? -19.098 -0.572 24.436 1.00 85.06 234 GLN A CA 1
ATOM 1903 C C . GLN A 1 234 ? -18.191 0.357 23.626 1.00 85.06 234 GLN A C 1
ATOM 1905 O O . GLN A 1 234 ? -18.520 1.527 23.424 1.00 85.06 234 GLN A O 1
ATOM 1910 N N . TYR A 1 235 ? -17.075 -0.169 23.119 1.00 82.50 235 TYR A N 1
ATOM 1911 C CA . TYR A 1 235 ? -16.192 0.570 22.225 1.00 82.50 235 TYR A CA 1
ATOM 1912 C C . TYR A 1 235 ? -16.902 0.959 20.922 1.00 82.50 235 TYR A C 1
ATOM 1914 O O . TYR A 1 235 ? -16.885 2.129 20.545 1.00 82.50 235 TYR A O 1
ATOM 1922 N N . ARG A 1 236 ? -17.626 0.023 20.290 1.00 77.44 236 ARG A N 1
ATOM 1923 C CA . ARG A 1 236 ? -18.431 0.301 19.090 1.00 77.44 236 ARG A CA 1
ATOM 1924 C C . ARG A 1 236 ? -19.444 1.419 19.322 1.00 77.44 236 ARG A C 1
ATOM 1926 O O . ARG A 1 236 ? -19.556 2.311 18.490 1.00 77.44 236 ARG A O 1
ATOM 1933 N N . GLN A 1 237 ? -20.180 1.381 20.434 1.00 80.62 237 GLN A N 1
ATOM 1934 C CA . GLN A 1 237 ? -21.156 2.425 20.768 1.00 80.62 237 GLN A CA 1
ATOM 1935 C C . GLN A 1 237 ? -20.489 3.791 20.969 1.00 80.62 237 GLN A C 1
ATOM 1937 O O . GLN A 1 237 ? -21.019 4.809 20.527 1.00 80.62 237 GLN A O 1
ATOM 1942 N N . ARG A 1 238 ? -19.308 3.818 21.597 1.00 81.19 238 ARG A N 1
ATOM 1943 C CA . ARG A 1 238 ? -18.537 5.044 21.829 1.00 81.19 238 ARG A CA 1
ATOM 1944 C C . ARG A 1 238 ? -18.015 5.667 20.532 1.00 81.19 238 ARG A C 1
ATOM 1946 O O . ARG A 1 238 ? -18.038 6.888 20.397 1.00 81.19 238 ARG A O 1
ATOM 1953 N N . GLU A 1 239 ? -17.569 4.851 19.582 1.00 79.12 239 GLU A N 1
ATOM 1954 C CA . GLU A 1 239 ? -16.962 5.320 18.329 1.00 79.12 239 GLU A CA 1
ATOM 1955 C C . GLU A 1 239 ? -17.966 5.519 17.179 1.00 79.12 239 GLU A C 1
ATOM 1957 O O . GLU A 1 239 ? -17.549 5.856 16.073 1.00 79.12 239 GLU A O 1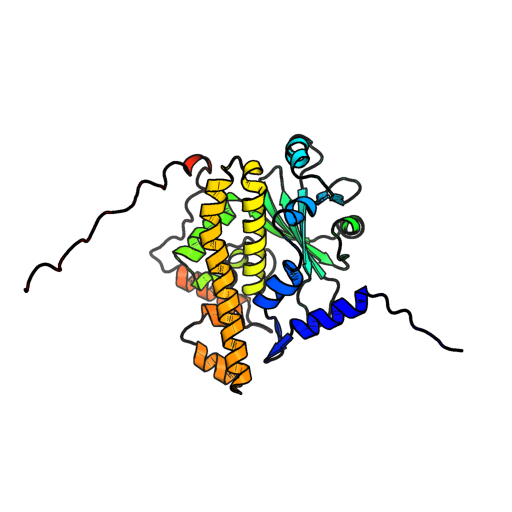
ATOM 1962 N N . MET A 1 240 ? -19.285 5.398 17.404 1.00 71.12 240 MET A N 1
ATOM 1963 C CA . MET A 1 240 ? -20.298 5.607 16.345 1.00 71.12 240 MET A CA 1
ATOM 1964 C C . MET A 1 240 ? -20.184 6.976 15.650 1.00 71.12 240 MET A C 1
ATOM 1966 O O . MET A 1 240 ? -20.558 7.108 14.488 1.00 71.12 240 MET A O 1
ATOM 1970 N N . ASN A 1 241 ? -19.635 7.982 16.338 1.00 71.38 241 ASN A N 1
ATOM 1971 C CA . ASN A 1 241 ? -19.423 9.325 15.793 1.00 71.38 241 ASN A CA 1
ATOM 1972 C C . ASN A 1 241 ? -18.145 9.458 14.944 1.00 71.38 241 ASN A C 1
ATOM 1974 O O . ASN A 1 241 ? -17.915 10.519 14.369 1.00 71.38 241 ASN A O 1
ATOM 1978 N N . GLN A 1 242 ? -17.295 8.427 14.879 1.00 74.12 242 GLN A N 1
ATOM 1979 C CA . GLN A 1 242 ? -16.053 8.411 14.096 1.00 74.12 242 GLN A CA 1
ATOM 1980 C C . GLN A 1 242 ? -15.918 7.098 13.307 1.00 74.12 242 GLN A C 1
ATOM 1982 O O . GLN A 1 242 ? -15.002 6.305 13.540 1.00 74.12 242 GLN A O 1
ATOM 1987 N N . PRO A 1 243 ? -16.832 6.866 12.348 1.00 70.69 243 PRO A N 1
ATOM 1988 C CA . PRO A 1 243 ? -17.006 5.562 11.719 1.00 70.69 243 PRO A CA 1
ATOM 1989 C C . PRO A 1 243 ? -15.802 5.127 10.875 1.00 70.69 243 PRO A C 1
ATO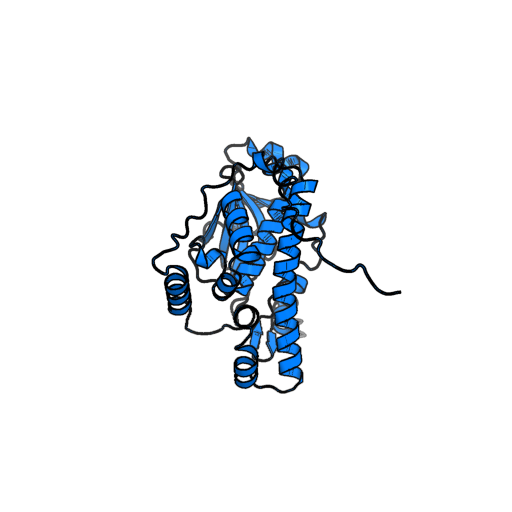M 1991 O O . PRO A 1 243 ? -15.536 3.937 10.793 1.00 70.69 243 PRO A O 1
ATOM 1994 N N . VAL A 1 244 ? -15.036 6.064 10.302 1.00 71.75 244 VAL A N 1
ATOM 1995 C CA . VAL A 1 244 ? -13.822 5.755 9.520 1.00 71.75 244 VAL A CA 1
ATOM 1996 C C . VAL A 1 244 ? -12.748 5.098 10.386 1.00 71.75 244 VAL A C 1
ATOM 1998 O O . VAL A 1 244 ? -12.249 4.032 10.047 1.00 71.75 244 VAL A O 1
ATOM 2001 N N . LEU A 1 245 ? -12.417 5.695 11.535 1.00 72.44 245 LEU A N 1
ATOM 2002 C CA . LEU A 1 245 ? -11.399 5.142 12.435 1.00 72.44 245 LEU A CA 1
ATOM 2003 C C . LEU A 1 245 ? -11.838 3.806 13.036 1.00 72.44 245 LEU A C 1
ATOM 2005 O O . LEU A 1 245 ? -11.006 2.926 13.244 1.00 72.44 245 LEU A O 1
ATOM 2009 N N . PHE A 1 246 ? -13.138 3.657 13.293 1.00 71.38 246 PHE A N 1
ATOM 2010 C CA . PHE A 1 246 ? -13.703 2.405 13.771 1.00 71.38 246 PHE A CA 1
ATOM 2011 C C . PHE A 1 246 ? -13.630 1.301 12.705 1.00 71.38 246 PHE A C 1
ATOM 2013 O O . PHE A 1 246 ? -13.080 0.240 12.984 1.00 71.38 246 PHE A O 1
ATOM 2020 N N . ASP A 1 247 ? -14.131 1.549 11.490 1.00 71.88 247 ASP A N 1
ATOM 2021 C CA . ASP A 1 247 ? -14.198 0.552 10.410 1.00 71.88 247 ASP A CA 1
ATOM 2022 C C . ASP A 1 247 ? -12.805 0.198 9.844 1.00 71.88 247 ASP A C 1
ATOM 2024 O O . ASP A 1 247 ? -12.615 -0.906 9.344 1.00 71.88 247 ASP A O 1
ATOM 2028 N N . LEU A 1 248 ? -11.800 1.079 9.967 1.00 72.19 248 LEU A N 1
ATOM 2029 C CA . LEU A 1 248 ? -10.397 0.736 9.680 1.00 72.19 248 LEU A CA 1
ATOM 2030 C C . LEU A 1 248 ? -9.822 -0.265 10.691 1.00 72.19 248 LEU A C 1
ATOM 2032 O O . LEU A 1 248 ? -8.920 -1.027 10.363 1.00 72.19 248 LEU A O 1
ATOM 2036 N N . PHE A 1 249 ? -10.321 -0.289 11.923 1.00 67.31 249 PHE A N 1
ATOM 2037 C CA . PHE A 1 249 ? -9.835 -1.228 12.933 1.00 67.31 249 PHE A CA 1
ATOM 2038 C C . PHE A 1 249 ? -10.685 -2.481 13.017 1.00 67.31 249 PHE A C 1
ATOM 2040 O O . PHE A 1 249 ? -10.149 -3.547 13.306 1.00 67.31 249 PHE A O 1
ATOM 2047 N N . TYR A 1 250 ? -11.985 -2.365 12.767 1.00 64.12 250 TYR A N 1
ATOM 2048 C CA . TYR A 1 250 ? -12.965 -3.396 13.047 1.00 64.12 250 TYR A CA 1
ATOM 2049 C C . TYR A 1 250 ? -13.501 -4.091 11.793 1.00 64.12 250 TYR A C 1
ATOM 2051 O O . TYR A 1 250 ? -14.423 -3.582 11.166 1.00 64.12 250 TYR A O 1
ATOM 2059 N N . GLU A 1 251 ? -13.033 -5.321 11.539 1.00 58.19 251 GLU A N 1
ATOM 2060 C CA . GLU A 1 251 ? -13.838 -6.401 10.943 1.00 58.19 251 GLU A CA 1
ATOM 2061 C C . GLU A 1 251 ? -13.195 -7.796 11.126 1.00 58.19 251 GLU A C 1
ATOM 2063 O O . GLU A 1 251 ? -12.102 -8.074 10.626 1.00 58.19 251 GLU A O 1
ATOM 2068 N N . PRO A 1 252 ? -13.881 -8.720 11.829 1.00 46.50 252 PRO A N 1
ATOM 2069 C CA . PRO A 1 252 ? -14.058 -10.041 11.228 1.00 46.50 252 PRO A CA 1
ATOM 2070 C C . PRO A 1 252 ? -15.474 -10.636 11.375 1.00 46.50 252 PRO A C 1
ATOM 2072 O O . PRO A 1 252 ? -16.109 -10.565 12.428 1.00 46.50 252 PRO A O 1
ATOM 2075 N N . SER A 1 253 ? -15.864 -11.338 10.303 1.00 39.41 253 SER A N 1
ATOM 2076 C CA . SER A 1 253 ? -17.074 -12.133 10.004 1.00 39.41 253 SER A CA 1
ATOM 2077 C C . SER A 1 253 ? -18.348 -11.385 9.559 1.00 39.41 253 SER A C 1
ATOM 2079 O O . SER A 1 253 ? -19.082 -10.799 10.348 1.00 39.41 253 SER A O 1
ATOM 2081 N N . ASP A 1 254 ? -18.608 -11.521 8.252 1.00 37.06 254 ASP A N 1
ATOM 2082 C CA . ASP A 1 254 ? -19.924 -11.617 7.610 1.00 37.06 254 ASP A CA 1
ATOM 2083 C C . ASP A 1 254 ? -20.809 -10.376 7.436 1.00 37.06 254 ASP A C 1
ATOM 2085 O O . ASP A 1 254 ? -22.023 -10.511 7.537 1.00 37.06 254 ASP A O 1
ATOM 2089 N N . VAL A 1 255 ? -20.283 -9.210 7.028 1.00 46.25 255 VAL A N 1
ATOM 2090 C CA . VAL A 1 255 ? -21.089 -8.305 6.167 1.00 46.25 255 VAL A CA 1
ATOM 2091 C C . VAL A 1 255 ? -20.264 -7.458 5.156 1.00 46.25 255 VAL A C 1
ATOM 2093 O O . VAL A 1 255 ? -20.290 -6.228 5.231 1.00 46.25 255 VAL A O 1
ATOM 2096 N N . PRO A 1 256 ? -19.577 -8.042 4.156 1.00 49.75 256 PRO A N 1
ATOM 2097 C CA . PRO A 1 256 ? -18.804 -7.231 3.199 1.00 49.75 256 PRO A CA 1
ATOM 2098 C C . PRO A 1 256 ? -19.665 -6.577 2.097 1.00 49.75 256 PRO A C 1
ATOM 2100 O O . PRO A 1 256 ? -19.524 -5.399 1.772 1.00 49.75 256 PRO A O 1
ATOM 2103 N N . SER A 1 257 ? -20.653 -7.294 1.556 1.00 52.19 257 SER A N 1
ATOM 2104 C CA . SER A 1 257 ? -21.271 -6.888 0.283 1.00 52.19 257 SER A CA 1
ATOM 2105 C C . SER A 1 257 ? -22.446 -5.906 0.404 1.00 52.19 257 SER A C 1
ATOM 2107 O O . SER A 1 257 ? -22.889 -5.350 -0.600 1.00 52.19 257 SER A O 1
ATOM 2109 N N . SER A 1 258 ? -22.993 -5.678 1.604 1.00 49.91 258 SER A N 1
ATOM 2110 C CA . SER A 1 258 ? -24.121 -4.746 1.791 1.00 49.91 258 SER A CA 1
ATOM 2111 C C . SER A 1 258 ? -23.698 -3.346 2.240 1.00 49.91 258 SER A C 1
ATOM 2113 O O . SER A 1 258 ? -24.353 -2.391 1.836 1.00 49.91 258 SER A O 1
ATOM 2115 N N . LYS A 1 259 ? -22.574 -3.175 2.955 1.00 56.94 259 LYS A N 1
ATOM 2116 C CA . LYS A 1 259 ? -22.013 -1.840 3.251 1.00 56.94 259 LYS A CA 1
ATOM 2117 C C . LYS A 1 259 ? -21.497 -1.142 1.992 1.00 56.94 259 LYS A C 1
ATOM 2119 O O . LYS A 1 259 ? -21.805 0.029 1.797 1.00 56.94 259 LYS A O 1
ATOM 2124 N N . LEU A 1 260 ? -20.777 -1.865 1.129 1.00 56.25 260 LEU A N 1
ATOM 2125 C CA . LEU A 1 260 ? -20.254 -1.330 -0.133 1.00 56.25 260 LEU A CA 1
ATOM 2126 C C . LEU A 1 260 ? -21.396 -0.871 -1.055 1.00 56.25 260 LEU A C 1
ATOM 2128 O O . LEU A 1 260 ? -21.376 0.254 -1.542 1.00 56.25 260 LEU A O 1
ATOM 2132 N N . ARG A 1 261 ? -22.470 -1.670 -1.167 1.00 58.97 261 ARG A N 1
ATOM 2133 C CA . ARG A 1 261 ? -23.695 -1.285 -1.894 1.00 58.97 261 ARG A CA 1
ATOM 2134 C C . ARG A 1 261 ? -24.415 -0.086 -1.275 1.00 58.97 261 ARG A C 1
ATOM 2136 O O . ARG A 1 261 ? -24.923 0.750 -2.011 1.00 58.97 261 ARG A O 1
ATOM 2143 N N . LEU A 1 262 ? -24.483 0.004 0.054 1.00 59.44 262 LEU A N 1
ATOM 2144 C CA . LEU A 1 262 ? -25.136 1.125 0.737 1.00 59.44 262 LEU A CA 1
ATOM 2145 C C . LEU A 1 262 ? -24.345 2.427 0.597 1.00 59.44 262 LEU A C 1
ATOM 2147 O O . LEU A 1 262 ? -24.960 3.469 0.407 1.00 59.44 262 LEU A O 1
ATOM 2151 N N . LEU A 1 263 ? -23.012 2.380 0.665 1.00 60.25 263 LEU A N 1
ATOM 2152 C CA . LEU A 1 263 ? -22.175 3.557 0.428 1.00 60.25 263 LEU A CA 1
ATOM 2153 C C . LEU A 1 263 ? -22.233 3.983 -1.036 1.00 60.25 263 LEU A C 1
ATOM 2155 O O . LEU A 1 263 ? -22.501 5.151 -1.281 1.00 60.25 263 LEU A O 1
ATOM 2159 N N . GLN A 1 264 ? -22.128 3.055 -1.992 1.00 61.53 264 GLN A N 1
ATOM 2160 C CA . GLN A 1 264 ? -22.333 3.369 -3.411 1.00 61.53 264 GLN A CA 1
ATOM 2161 C C . GLN A 1 264 ? -23.710 4.020 -3.645 1.00 61.53 264 GLN A C 1
ATOM 2163 O O . GLN A 1 264 ? -23.785 5.069 -4.262 1.00 61.53 264 GLN A O 1
ATOM 2168 N N . GLN A 1 265 ? -24.789 3.516 -3.035 1.00 58.28 265 GLN A N 1
ATOM 2169 C CA . GLN A 1 265 ? -26.127 4.127 -3.139 1.00 58.28 265 GLN A CA 1
ATOM 2170 C C . GLN A 1 265 ? -26.287 5.474 -2.409 1.00 58.28 265 GLN A C 1
ATOM 2172 O O . GLN A 1 265 ? -27.111 6.297 -2.806 1.00 58.28 265 GLN A O 1
ATOM 2177 N N . GLN A 1 266 ? -25.571 5.695 -1.303 1.00 55.22 266 GLN A N 1
ATOM 2178 C CA . GLN A 1 266 ? -25.618 6.954 -0.545 1.00 55.22 266 GLN A CA 1
ATOM 2179 C C . GLN A 1 266 ? -24.802 8.059 -1.210 1.00 55.22 266 GLN A C 1
ATOM 2181 O O . GLN A 1 266 ? -25.175 9.228 -1.105 1.00 55.22 266 GLN A O 1
ATOM 2186 N N . VAL A 1 267 ? -23.724 7.666 -1.882 1.00 51.94 267 VAL A N 1
ATOM 2187 C CA . VAL A 1 267 ? -22.819 8.530 -2.629 1.00 51.94 267 VAL A CA 1
ATOM 2188 C C . VAL A 1 267 ? -23.392 8.823 -4.032 1.00 51.94 267 VAL A C 1
ATOM 2190 O O . VAL A 1 267 ? -23.325 9.957 -4.487 1.00 51.94 267 VAL A O 1
ATOM 2193 N N . GLU A 1 268 ? -24.119 7.887 -4.658 1.00 46.44 268 GLU A N 1
ATOM 2194 C CA . GLU A 1 268 ? -24.831 8.061 -5.946 1.00 46.44 268 GLU A CA 1
ATOM 2195 C C . GLU A 1 268 ? -26.232 8.717 -5.834 1.00 46.44 268 GLU A C 1
ATOM 2197 O O . GLU A 1 268 ? -27.167 8.364 -6.564 1.00 46.44 268 GLU A O 1
ATOM 2202 N N . ARG A 1 269 ? -26.446 9.693 -4.936 1.00 39.03 269 ARG A N 1
ATOM 2203 C CA . ARG A 1 269 ? -27.722 10.442 -4.949 1.00 39.03 269 ARG A CA 1
ATOM 2204 C C . ARG 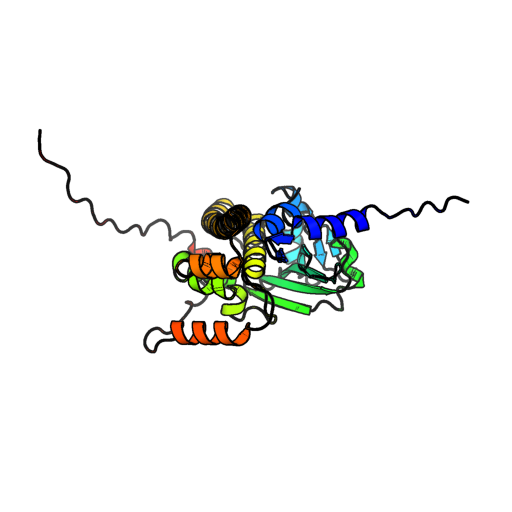A 1 269 ? -27.920 11.141 -6.309 1.00 39.03 269 ARG A C 1
ATOM 2206 O O . ARG A 1 269 ? -26.970 11.702 -6.853 1.00 39.03 269 ARG A O 1
ATOM 2213 N N . PRO A 1 270 ? -29.152 11.160 -6.861 1.00 36.72 270 PRO A N 1
ATOM 2214 C CA . PRO A 1 270 ? -29.405 11.648 -8.213 1.00 36.72 270 PRO A CA 1
ATOM 2215 C C . PRO A 1 270 ? -29.171 13.164 -8.281 1.00 36.72 270 PRO A C 1
ATOM 2217 O O . PRO A 1 270 ? -30.012 13.953 -7.853 1.00 36.72 270 PRO A O 1
ATOM 2220 N N . GLY A 1 271 ? -28.004 13.552 -8.794 1.00 40.97 271 GLY A N 1
ATOM 2221 C CA . GLY A 1 271 ? -27.571 14.943 -8.941 1.00 40.97 271 GLY A CA 1
ATOM 2222 C C . GLY A 1 271 ? -26.055 15.111 -9.075 1.00 40.97 271 GLY A C 1
ATOM 2223 O O . GLY A 1 271 ? -25.619 16.037 -9.750 1.00 40.97 271 GLY A O 1
ATOM 2224 N N . GLU A 1 272 ? -25.262 14.192 -8.515 1.00 38.75 272 GLU A N 1
ATOM 2225 C CA . GLU A 1 272 ? -23.796 14.202 -8.601 1.00 38.75 272 GLU A CA 1
ATOM 2226 C C . GLU A 1 272 ? -23.318 12.918 -9.284 1.00 38.75 272 GLU A C 1
ATOM 2228 O O . GLU A 1 272 ? -23.150 11.869 -8.670 1.00 38.75 272 GLU A O 1
ATOM 2233 N N . SER A 1 273 ? -23.144 12.969 -10.605 1.00 35.81 273 SER A N 1
ATOM 2234 C CA . SER A 1 273 ? -22.426 11.914 -11.316 1.00 35.81 273 SER A CA 1
ATOM 2235 C C . SER A 1 273 ? -20.974 11.903 -10.831 1.00 35.81 273 SER A C 1
ATOM 2237 O O . SER A 1 273 ? -20.250 12.866 -11.093 1.00 35.81 273 SER A O 1
ATOM 2239 N N . PHE A 1 274 ? -20.552 10.821 -10.167 1.00 45.69 274 PHE A N 1
ATOM 2240 C CA . PHE A 1 274 ? -19.152 10.527 -9.843 1.00 45.69 274 PHE A CA 1
ATOM 2241 C C . PHE A 1 274 ? -18.369 10.255 -11.131 1.00 45.69 274 PHE A C 1
ATOM 2243 O O . PHE A 1 274 ? -18.078 9.123 -11.506 1.00 45.69 274 PHE A O 1
ATOM 2250 N N . LEU A 1 275 ? -18.056 11.327 -11.848 1.00 39.94 275 LEU A N 1
ATOM 2251 C CA . LEU A 1 275 ? -17.037 11.323 -12.877 1.00 39.94 275 LEU A CA 1
ATOM 2252 C C . LEU A 1 275 ? -15.725 11.622 -12.161 1.00 39.94 275 LEU A C 1
ATOM 2254 O O . LEU A 1 275 ? -15.415 12.783 -11.904 1.00 39.94 275 LEU A O 1
ATOM 2258 N N . ILE A 1 276 ? -14.950 10.578 -11.843 1.00 43.59 276 ILE A N 1
ATOM 2259 C CA . ILE A 1 276 ? -13.501 10.775 -11.741 1.00 43.59 276 ILE A CA 1
ATOM 2260 C C . ILE A 1 276 ? -13.111 11.373 -13.100 1.00 43.59 276 ILE A C 1
ATOM 2262 O O . ILE A 1 276 ? -13.402 10.735 -14.121 1.00 43.59 276 ILE A O 1
ATOM 2266 N N . PRO A 1 277 ? -12.580 12.608 -13.157 1.00 33.94 277 PRO A N 1
ATOM 2267 C CA . PRO A 1 277 ? -12.148 13.175 -14.423 1.00 33.94 277 PRO A CA 1
ATOM 2268 C C . PRO A 1 277 ? -11.167 12.196 -15.085 1.00 33.94 277 PRO A C 1
ATOM 2270 O O . PRO A 1 277 ? -10.454 11.489 -14.375 1.00 33.94 277 PRO A O 1
ATOM 2273 N N . PRO A 1 278 ? -11.150 12.087 -16.424 1.00 33.41 278 PRO A N 1
ATOM 2274 C CA . PRO A 1 278 ? -10.168 11.242 -17.094 1.00 33.41 278 PRO A CA 1
ATOM 2275 C C . PRO A 1 278 ? -8.764 11.603 -16.599 1.00 33.41 278 PRO A C 1
ATOM 2277 O O . PRO A 1 278 ? -8.503 12.786 -16.361 1.00 33.41 278 PRO A O 1
ATOM 2280 N N . ALA A 1 279 ? -7.926 10.571 -16.434 1.00 39.06 279 ALA A N 1
ATOM 2281 C CA . ALA A 1 279 ? -6.567 10.648 -15.904 1.00 39.06 279 ALA A CA 1
ATOM 2282 C C . ALA A 1 279 ? -5.885 11.952 -16.332 1.00 39.06 279 ALA A C 1
ATOM 2284 O O . ALA A 1 279 ? -5.812 12.260 -17.528 1.00 39.06 279 ALA A O 1
ATOM 2285 N N . ARG A 1 280 ? -5.445 12.755 -15.357 1.00 40.91 280 ARG A N 1
ATOM 2286 C CA . ARG A 1 280 ? -4.647 13.939 -15.674 1.00 40.91 280 ARG A CA 1
ATOM 2287 C C . ARG A 1 280 ? -3.324 13.473 -16.262 1.00 40.91 280 ARG A C 1
ATOM 2289 O O . ARG A 1 280 ? -2.633 12.662 -15.661 1.00 40.91 280 ARG A O 1
ATOM 2296 N N . ASP A 1 281 ? -2.992 14.025 -17.424 1.00 38.25 281 ASP A N 1
ATOM 2297 C CA . ASP A 1 281 ? -1.679 13.884 -18.042 1.00 38.25 281 ASP A CA 1
ATOM 2298 C C . ASP A 1 281 ? -0.620 14.321 -17.016 1.00 38.25 281 ASP A C 1
ATOM 2300 O O . ASP A 1 281 ? -0.615 15.470 -16.557 1.00 38.25 281 ASP A O 1
ATOM 2304 N N . ILE A 1 282 ? 0.235 13.383 -16.612 1.00 42.59 282 ILE A N 1
ATOM 2305 C CA . ILE A 1 282 ? 1.193 13.521 -15.504 1.00 42.59 282 ILE A CA 1
ATOM 2306 C C . ILE A 1 282 ? 2.186 14.678 -15.757 1.00 42.59 282 ILE A C 1
ATOM 2308 O O . ILE A 1 282 ? 2.678 15.333 -14.843 1.00 42.59 282 ILE A O 1
ATOM 2312 N N . HIS A 1 283 ? 2.338 15.077 -17.022 1.00 40.25 283 HIS A N 1
ATOM 2313 C CA . HIS A 1 283 ? 3.109 16.244 -17.451 1.00 40.25 283 HIS A CA 1
ATOM 2314 C C . HIS A 1 283 ? 2.610 17.608 -16.919 1.00 40.25 283 HIS A C 1
ATOM 2316 O O . HIS A 1 283 ? 3.279 18.621 -17.131 1.00 40.25 283 HIS A O 1
ATOM 2322 N N . ALA A 1 284 ? 1.462 17.672 -16.233 1.00 42.72 284 ALA A N 1
ATOM 2323 C CA . ALA A 1 284 ? 0.863 18.914 -15.737 1.00 42.72 284 ALA A CA 1
ATOM 2324 C C . ALA A 1 284 ? 1.209 19.286 -14.277 1.00 42.72 284 ALA A C 1
ATOM 2326 O O . ALA A 1 284 ? 0.711 20.302 -13.779 1.00 42.72 284 ALA A O 1
ATOM 2327 N N . PHE A 1 285 ? 2.068 18.537 -13.569 1.00 43.53 285 PHE A N 1
ATOM 2328 C CA . PHE A 1 285 ? 2.443 18.889 -12.186 1.00 43.53 285 PHE A CA 1
ATOM 2329 C C . PHE A 1 285 ? 3.191 20.234 -12.051 1.00 43.53 285 PHE A C 1
ATOM 2331 O O . PHE A 1 285 ? 3.301 20.765 -10.945 1.00 43.53 285 PHE A O 1
ATOM 2338 N N . ALA A 1 286 ? 3.602 20.852 -13.165 1.00 40.56 286 ALA A N 1
ATOM 2339 C CA . ALA A 1 286 ? 4.191 22.191 -13.188 1.00 40.56 286 ALA A CA 1
ATOM 2340 C C . ALA A 1 286 ? 3.206 23.340 -12.854 1.00 40.56 286 ALA A C 1
ATOM 2342 O O . ALA A 1 286 ? 3.660 24.392 -12.404 1.00 40.56 286 ALA A O 1
ATOM 2343 N N . ASP A 1 287 ? 1.884 23.165 -13.005 1.00 34.06 287 ASP A N 1
ATOM 2344 C CA . ASP A 1 287 ? 0.932 24.297 -12.958 1.00 34.06 287 ASP A CA 1
ATOM 2345 C C . ASP A 1 287 ? 0.073 24.401 -11.681 1.00 34.06 287 ASP A C 1
ATOM 2347 O O . ASP A 1 287 ? -0.594 25.414 -11.454 1.00 34.06 287 ASP A O 1
ATOM 2351 N N . VAL A 1 288 ? 0.111 23.419 -10.774 1.00 37.75 288 VAL A N 1
ATOM 2352 C CA . VAL A 1 288 ? -0.755 23.424 -9.569 1.00 37.75 288 VAL A CA 1
ATOM 2353 C C . VAL A 1 288 ? -0.255 24.386 -8.470 1.00 37.75 288 VAL A C 1
ATOM 2355 O O . VAL A 1 288 ? -0.973 24.686 -7.518 1.00 37.75 288 VAL A O 1
ATOM 2358 N N . ALA A 1 289 ? 0.935 24.977 -8.621 1.00 35.84 289 ALA A N 1
ATOM 2359 C CA . ALA A 1 289 ? 1.505 25.911 -7.645 1.00 35.84 289 ALA A CA 1
ATOM 2360 C C . ALA A 1 289 ? 0.918 27.345 -7.674 1.00 35.84 289 ALA A C 1
ATOM 2362 O O . ALA A 1 289 ? 1.332 28.171 -6.862 1.00 35.84 289 ALA A O 1
ATOM 2363 N N . THR A 1 290 ? -0.028 27.679 -8.567 1.00 34.06 290 THR A N 1
ATOM 2364 C CA . THR A 1 290 ? -0.506 29.076 -8.733 1.00 34.06 290 THR A CA 1
ATOM 2365 C C . THR A 1 290 ? -1.977 29.351 -8.406 1.00 34.06 290 THR A C 1
ATOM 2367 O O . THR A 1 290 ? -2.414 30.495 -8.522 1.00 34.06 290 THR A O 1
ATOM 2370 N N . ALA A 1 291 ? -2.742 28.388 -7.891 1.00 30.12 291 ALA A N 1
ATOM 2371 C CA . ALA A 1 291 ? -4.143 28.615 -7.522 1.00 30.12 291 ALA A CA 1
ATOM 2372 C C . ALA A 1 291 ? -4.372 28.591 -5.999 1.00 30.12 291 ALA A C 1
ATOM 2374 O O . ALA A 1 291 ? -5.053 27.716 -5.474 1.00 30.12 291 ALA A O 1
ATOM 2375 N N . ILE A 1 292 ? -3.830 29.583 -5.282 1.00 31.67 292 ILE A N 1
ATOM 2376 C CA . ILE A 1 292 ? -4.331 29.961 -3.950 1.00 31.67 292 ILE A CA 1
ATOM 2377 C C . ILE A 1 292 ? -5.336 31.104 -4.156 1.00 31.67 292 ILE A C 1
ATOM 2379 O O . ILE A 1 292 ? -4.921 32.187 -4.578 1.00 31.67 292 ILE A O 1
ATOM 2383 N N . PRO A 1 293 ? -6.638 30.939 -3.857 1.00 30.58 293 PRO A N 1
ATOM 2384 C CA . PRO A 1 293 ? -7.554 32.066 -3.843 1.00 30.58 293 PRO A CA 1
ATOM 2385 C C . PRO A 1 293 ? -7.260 32.922 -2.607 1.00 30.58 293 PRO A C 1
ATOM 2387 O O . PRO A 1 293 ? -7.484 32.513 -1.468 1.00 30.58 293 PRO A O 1
ATOM 2390 N N . ALA A 1 294 ? -6.759 34.132 -2.835 1.00 36.00 294 ALA A N 1
ATOM 2391 C CA . ALA A 1 294 ? -6.783 35.204 -1.853 1.00 36.00 294 ALA A CA 1
ATOM 2392 C C . ALA A 1 294 ? -8.245 35.585 -1.559 1.00 36.00 294 ALA A C 1
ATOM 2394 O O . ALA A 1 294 ? -8.903 36.061 -2.472 1.00 36.00 294 ALA A O 1
ATOM 2395 N N . ILE A 1 295 ? -8.729 35.349 -0.329 1.00 26.91 295 ILE A N 1
ATOM 2396 C CA . ILE A 1 295 ? -9.977 35.823 0.334 1.00 26.91 295 ILE A CA 1
ATOM 2397 C C . ILE A 1 295 ? -9.943 35.096 1.708 1.00 26.91 295 ILE A C 1
ATOM 2399 O O . ILE A 1 295 ? -9.949 33.875 1.729 1.00 26.91 295 ILE A O 1
ATOM 2403 N N . VAL A 1 296 ? -9.767 35.670 2.906 1.00 27.31 296 VAL A N 1
ATOM 2404 C CA . VAL A 1 296 ? -10.272 36.895 3.544 1.00 27.31 296 VAL A CA 1
ATOM 2405 C C . VAL A 1 296 ? -9.228 37.382 4.565 1.00 27.31 296 VAL A C 1
ATOM 2407 O O . VAL A 1 296 ? -8.910 36.670 5.515 1.00 27.31 296 VAL A O 1
ATOM 2410 N N . MET A 1 297 ? -8.748 38.619 4.421 1.00 28.11 297 MET A N 1
ATOM 2411 C CA . MET A 1 297 ? -8.156 39.394 5.516 1.00 28.11 297 MET A CA 1
ATOM 2412 C C . MET A 1 297 ? -9.220 40.415 5.941 1.00 28.11 297 MET A C 1
ATOM 2414 O O . MET A 1 297 ? -9.408 41.423 5.264 1.00 28.11 297 MET A O 1
ATOM 2418 N N . ILE A 1 298 ? -9.973 40.132 7.007 1.00 29.66 298 ILE A N 1
ATOM 2419 C CA . ILE A 1 298 ? -10.870 41.104 7.645 1.00 29.66 298 ILE A CA 1
ATOM 2420 C C . ILE A 1 298 ? -10.694 41.009 9.166 1.00 29.66 298 ILE A C 1
ATOM 2422 O O . ILE A 1 298 ? -10.983 39.982 9.772 1.00 29.66 298 ILE A O 1
ATOM 2426 N N . SER A 1 299 ? -10.264 42.147 9.722 1.00 28.08 299 SER A N 1
ATOM 2427 C CA . SER A 1 299 ? -10.415 42.621 11.105 1.00 28.08 299 SER A CA 1
ATOM 2428 C C . SER A 1 299 ? -9.549 42.004 12.203 1.00 28.08 299 SER A C 1
ATOM 2430 O O . SER A 1 299 ? -9.970 41.046 12.834 1.00 28.08 299 SER A O 1
ATOM 2432 N N . VAL A 1 300 ? -8.449 42.690 12.553 1.00 30.34 300 VAL A N 1
ATOM 2433 C CA . VAL A 1 300 ? -8.305 43.342 13.877 1.00 30.34 300 VAL A CA 1
ATOM 2434 C C . VAL A 1 300 ? -7.457 44.616 13.715 1.00 30.34 300 VAL A C 1
ATOM 2436 O O . VAL A 1 300 ? -6.232 44.578 13.701 1.00 30.34 300 VAL A O 1
ATOM 2439 N N . LEU A 1 301 ? -8.128 45.758 13.580 1.00 32.06 301 LEU A N 1
ATOM 2440 C CA . LEU A 1 301 ? -7.593 47.081 13.900 1.00 32.06 301 LEU A CA 1
ATOM 2441 C C . LEU A 1 301 ? -8.669 47.752 14.748 1.00 32.06 301 LEU A C 1
ATOM 2443 O O . LEU A 1 301 ? -9.766 47.970 14.236 1.00 32.06 301 LEU A O 1
ATOM 2447 N N . MET A 1 302 ? -8.358 47.999 16.024 1.00 30.75 302 MET A N 1
ATOM 2448 C CA . MET A 1 302 ? -8.772 49.131 16.873 1.00 30.75 302 MET A CA 1
ATOM 2449 C C . MET A 1 302 ? -8.651 48.744 18.357 1.00 30.75 302 MET A C 1
ATOM 2451 O O . MET A 1 302 ? -9.096 47.662 18.739 1.00 30.75 302 MET A O 1
ATOM 2455 N N . VAL A 1 303 ? -8.168 49.714 19.149 1.00 35.78 303 VAL A N 1
ATOM 2456 C CA . VAL A 1 303 ? -8.103 49.791 20.627 1.00 35.78 303 VAL A CA 1
ATOM 2457 C C . VAL A 1 303 ? -6.896 49.035 21.223 1.00 35.78 303 VAL A C 1
ATOM 2459 O O . VAL A 1 303 ? -6.880 47.810 21.205 1.00 35.78 303 VAL A O 1
ATOM 2462 N N . ASP A 1 304 ? -5.811 49.651 21.705 1.00 37.19 304 ASP A N 1
ATOM 2463 C CA . ASP A 1 304 ? -5.495 51.028 22.142 1.00 37.19 304 ASP A CA 1
ATOM 2464 C C . ASP A 1 304 ? -4.095 51.470 21.668 1.00 37.19 304 ASP A C 1
ATOM 2466 O O . ASP A 1 304 ? -3.195 50.599 21.576 1.00 37.19 304 ASP A O 1
#

Sequence (304 aa):
MNNEFELTDGQYLGANIQKILLYPWKMIDYYLYLTRTVELGRTSENRLDETHLLTTNGFFQIDYDKLYSCITTPSINYVAFLALPVPSAGLPDRKIILGFDLKSHHLQAHLVDHASRRLADLGRVWSRAELIIDIQADRFLDILVSTLDGHLEILRVGMIGYFQESTRELHSALDLVIAIQFGQFLSDFAELLGEDKVQFTKFYQRYDEQMRDLLLKGSTRAWFAARDGLSIEQYRQREMNQPVLFDLFYEPSDVPSSKLRLLQQQVERPGESFLIPPARDIHAFADVATAIPAIVMISVLMVD

Secondary structure (DSSP, 8-state):
--------HHHHHHHHHHHHHB-GGG-B-HHHIIIIIISTT--HHHHHHT-EEEETTEEEE--HHHHHHHHT-TT--EEEEEEEEP--SS-TT-EEEEEEETTTTEEEEEEETT--SSGGGGGGTGGGPEEEEEEEHHHHHHHHHHHHHH-GGGGGT-HHHHTT-BSS---HHHHHHHHHHHHHHHHHTGGGGT--HHHHHHHHHHHHHHHHHHHHHHHHHHHHHHHTT--HHHHHHHGGG-HHHHHHH---SS-HHHHHHHHHHHH--TT----PPS---GGGTTSGGG--------------